Protein AF-A0A9E6E058-F1 (afdb_monomer)

Mean predicted aligned error: 9.96 Å

Radius of gyration: 20.06 Å; Cα contacts (8 Å, |Δi|>4): 191; chains: 1; bounding box: 62×48×55 Å

Structure (mmCIF, N/CA/C/O backbone):
data_AF-A0A9E6E058-F1
#
_entry.id   AF-A0A9E6E058-F1
#
loop_
_atom_site.group_PDB
_atom_site.id
_atom_site.type_symbol
_atom_site.label_atom_id
_atom_site.label_alt_id
_atom_site.label_comp_id
_atom_site.label_asym_id
_atom_site.label_entity_id
_atom_site.label_seq_id
_atom_site.pdbx_PD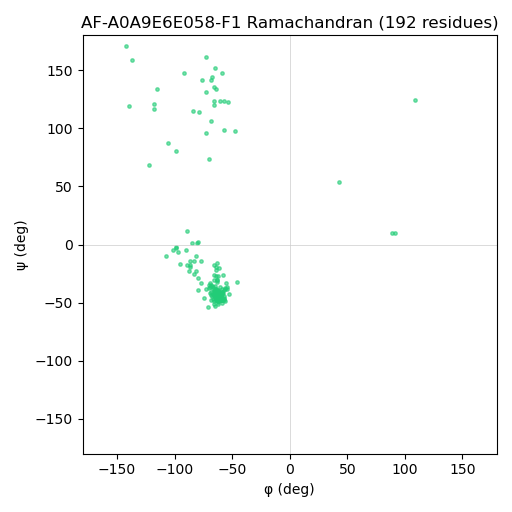B_ins_code
_atom_site.Cartn_x
_atom_site.Cartn_y
_atom_site.Cartn_z
_atom_site.occupancy
_atom_site.B_iso_or_equiv
_atom_site.auth_seq_id
_atom_site.auth_comp_id
_atom_site.auth_asym_id
_atom_site.auth_atom_id
_atom_site.pdbx_PDB_model_num
ATOM 1 N N . MET A 1 1 ? 2.270 -6.770 -10.750 1.00 54.31 1 MET A N 1
ATOM 2 C CA . MET A 1 1 ? 0.889 -6.538 -11.234 1.00 54.31 1 MET A CA 1
ATOM 3 C C . MET A 1 1 ? -0.157 -6.743 -10.137 1.00 54.31 1 MET A C 1
ATOM 5 O O . MET A 1 1 ? -0.932 -5.831 -9.893 1.00 54.31 1 MET A O 1
ATOM 9 N N . ILE A 1 2 ? -0.164 -7.885 -9.437 1.00 58.50 2 ILE A N 1
ATOM 10 C CA . ILE A 1 2 ? -1.265 -8.246 -8.523 1.00 58.50 2 ILE A CA 1
ATOM 11 C C . ILE A 1 2 ? -1.201 -7.544 -7.154 1.00 58.50 2 ILE A C 1
ATOM 13 O O . ILE A 1 2 ? -2.242 -7.255 -6.595 1.00 58.50 2 ILE A O 1
ATOM 17 N N . LEU A 1 3 ? -0.029 -7.167 -6.631 1.00 58.88 3 LEU A N 1
ATOM 18 C CA . LEU A 1 3 ? 0.074 -6.542 -5.296 1.00 58.88 3 LEU A CA 1
ATOM 19 C C . LEU A 1 3 ? -0.746 -5.240 -5.147 1.00 58.88 3 LEU A C 1
ATOM 21 O O . LEU A 1 3 ? -1.228 -4.912 -4.066 1.00 58.88 3 LEU A O 1
ATOM 25 N N . ASN A 1 4 ? -0.975 -4.546 -6.264 1.00 66.88 4 ASN A N 1
ATOM 26 C CA . ASN A 1 4 ? -1.761 -3.316 -6.328 1.00 66.88 4 ASN A CA 1
ATOM 27 C C . ASN A 1 4 ? -3.280 -3.560 -6.354 1.00 66.88 4 ASN A C 1
ATOM 29 O O . ASN A 1 4 ? -4.040 -2.599 -6.425 1.00 66.88 4 ASN A O 1
ATOM 33 N N . THR A 1 5 ? -3.747 -4.814 -6.283 1.00 70.06 5 THR A N 1
ATOM 34 C CA . THR A 1 5 ? -5.168 -5.132 -6.056 1.00 70.06 5 THR A CA 1
ATOM 35 C C . THR A 1 5 ? -5.572 -4.958 -4.592 1.00 70.06 5 THR A C 1
ATOM 37 O O . THR A 1 5 ? -6.765 -4.896 -4.301 1.00 70.06 5 THR A O 1
ATOM 40 N N . ALA A 1 6 ? -4.617 -4.835 -3.663 1.00 72.75 6 ALA A N 1
ATOM 41 C CA . ALA A 1 6 ? -4.903 -4.708 -2.235 1.00 72.75 6 ALA A CA 1
ATOM 42 C C . ALA A 1 6 ? -5.912 -3.585 -1.894 1.00 72.75 6 ALA A C 1
ATOM 44 O O . ALA A 1 6 ? -6.847 -3.848 -1.131 1.00 72.75 6 ALA A O 1
ATOM 45 N N . PRO A 1 7 ? -5.837 -2.379 -2.500 1.00 75.81 7 PRO A N 1
ATOM 46 C CA . PRO A 1 7 ? -6.837 -1.337 -2.282 1.00 75.81 7 PRO A CA 1
ATOM 47 C C . PRO A 1 7 ? -8.245 -1.717 -2.752 1.00 75.81 7 PRO A C 1
ATOM 49 O O . PRO A 1 7 ? -9.221 -1.282 -2.139 1.00 75.81 7 PRO A O 1
ATOM 52 N N . ILE A 1 8 ? -8.383 -2.550 -3.794 1.00 80.12 8 ILE A N 1
ATOM 53 C CA . ILE A 1 8 ? -9.691 -3.081 -4.214 1.00 80.12 8 ILE A CA 1
ATOM 54 C C . ILE A 1 8 ? -10.248 -3.972 -3.109 1.00 80.12 8 ILE A C 1
ATOM 56 O O . ILE A 1 8 ? -11.374 -3.747 -2.670 1.00 80.12 8 ILE A O 1
ATOM 60 N N . PHE A 1 9 ? -9.475 -4.954 -2.639 1.0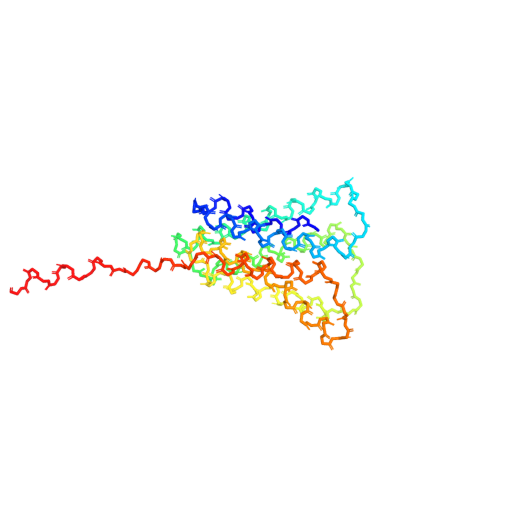0 79.25 9 PHE A N 1
ATOM 61 C CA . PHE A 1 9 ? -9.947 -5.888 -1.615 1.00 79.25 9 PHE A CA 1
ATOM 62 C C . PHE A 1 9 ? -10.343 -5.163 -0.325 1.00 79.25 9 PHE A C 1
ATOM 64 O O . PHE A 1 9 ? -11.430 -5.404 0.201 1.00 79.25 9 PHE A O 1
ATOM 71 N N . ALA A 1 10 ? -9.522 -4.209 0.124 1.00 75.62 10 ALA A N 1
ATOM 72 C CA . ALA A 1 10 ? -9.825 -3.390 1.294 1.00 75.62 10 ALA A CA 1
ATOM 73 C C . ALA A 1 10 ? -11.117 -2.573 1.107 1.00 75.62 10 ALA A C 1
ATOM 75 O O . ALA A 1 10 ? -11.979 -2.562 1.985 1.00 75.62 10 ALA A O 1
ATOM 76 N N . THR A 1 11 ? -11.291 -1.936 -0.055 1.00 75.62 11 THR A N 1
ATOM 77 C CA . THR A 1 11 ? -12.467 -1.097 -0.340 1.00 75.62 11 THR A CA 1
ATOM 78 C C . THR A 1 11 ? -13.748 -1.907 -0.488 1.00 75.62 11 THR A C 1
ATOM 80 O O . THR A 1 11 ? -14.786 -1.502 0.028 1.00 75.62 11 THR A O 1
ATOM 83 N N . PHE A 1 12 ? -13.709 -3.053 -1.166 1.00 79.69 12 PHE A N 1
ATOM 84 C CA . PHE A 1 12 ? -14.897 -3.889 -1.345 1.00 79.69 12 PHE A CA 1
ATOM 85 C C . PHE A 1 12 ? -15.371 -4.512 -0.032 1.00 79.69 12 PHE A C 1
ATOM 87 O O . PHE A 1 12 ? -16.583 -4.615 0.174 1.00 79.69 12 PHE A O 1
ATOM 94 N N . TYR A 1 13 ? -14.433 -4.871 0.850 1.00 80.69 13 TYR A N 1
ATOM 95 C CA . TYR A 1 13 ? -14.737 -5.381 2.182 1.00 80.69 13 TYR A CA 1
ATOM 96 C C . TYR A 1 13 ? -15.289 -4.288 3.104 1.00 80.69 13 TYR A C 1
ATOM 98 O O . TYR A 1 13 ? -16.356 -4.455 3.688 1.00 80.69 13 TYR A O 1
ATOM 106 N N . ALA A 1 14 ? -14.573 -3.168 3.233 1.00 71.81 14 ALA A N 1
ATOM 107 C CA . ALA A 1 14 ? -14.867 -2.173 4.259 1.00 71.81 14 ALA A CA 1
ATOM 108 C C . ALA A 1 14 ? -15.902 -1.126 3.829 1.00 71.81 14 ALA A C 1
ATOM 110 O O . ALA A 1 14 ? -16.528 -0.514 4.684 1.00 71.81 14 ALA A O 1
ATOM 111 N N . VAL A 1 15 ? -16.095 -0.888 2.526 1.00 76.00 15 VAL A N 1
ATOM 112 C CA . VAL A 1 15 ? -16.932 0.217 2.038 1.00 76.00 15 VAL A CA 1
ATOM 113 C C . VAL A 1 15 ? -18.117 -0.305 1.233 1.00 76.00 15 VAL A C 1
ATOM 115 O O . VAL A 1 15 ? -17.971 -0.946 0.190 1.00 76.00 15 VAL A O 1
ATOM 118 N N . THR A 1 16 ? -19.327 0.024 1.685 1.00 75.00 16 THR A N 1
ATOM 119 C CA . THR A 1 16 ? -20.586 -0.330 1.005 1.00 75.00 16 THR A CA 1
ATOM 120 C C . THR A 1 16 ? -20.934 0.619 -0.144 1.00 75.00 16 THR A C 1
ATOM 122 O O . THR A 1 16 ? -21.648 0.240 -1.070 1.00 75.00 16 THR A O 1
ATOM 125 N N . GLN A 1 17 ? -20.406 1.848 -0.129 1.00 74.94 17 GLN A N 1
ATOM 126 C CA . GLN A 1 17 ? -20.688 2.863 -1.143 1.00 74.94 17 GLN A CA 1
ATOM 127 C C . GLN A 1 17 ? -20.138 2.464 -2.521 1.00 74.94 17 GLN A C 1
ATOM 129 O O . GLN A 1 17 ? -18.926 2.360 -2.723 1.00 74.94 17 GLN A O 1
ATOM 134 N N . ILE A 1 18 ? -21.034 2.349 -3.506 1.00 78.38 18 ILE A N 1
ATOM 135 C CA . ILE A 1 18 ? -20.699 2.006 -4.899 1.00 78.38 18 ILE A CA 1
ATOM 136 C C . ILE A 1 18 ? -19.679 2.971 -5.511 1.00 78.38 18 ILE A C 1
ATOM 138 O O . ILE A 1 18 ? -18.763 2.541 -6.207 1.00 78.38 18 ILE A O 1
ATOM 142 N N . ARG A 1 19 ? -19.773 4.267 -5.186 1.00 76.75 19 ARG A N 1
ATOM 143 C CA . ARG A 1 19 ? -18.834 5.286 -5.671 1.00 76.75 19 ARG A CA 1
ATOM 144 C C . ARG A 1 19 ? -17.397 5.028 -5.204 1.00 76.75 19 ARG A C 1
ATOM 146 O O . ARG A 1 19 ? -16.474 5.195 -5.991 1.00 76.75 19 ARG A O 1
ATOM 153 N N . ALA A 1 20 ? -17.203 4.599 -3.955 1.00 74.31 20 ALA A N 1
ATOM 154 C CA . ALA A 1 20 ? -15.877 4.271 -3.429 1.00 74.31 20 ALA A CA 1
ATOM 155 C C . ALA A 1 20 ? -15.300 3.017 -4.101 1.00 74.31 20 ALA A C 1
ATOM 157 O O . ALA A 1 20 ? -14.134 2.996 -4.483 1.00 74.31 20 ALA A O 1
ATOM 158 N N . ARG A 1 21 ? -16.139 1.998 -4.322 1.00 81.44 21 ARG A N 1
ATOM 159 C CA . ARG A 1 21 ? -15.753 0.780 -5.053 1.00 81.44 21 ARG A CA 1
ATOM 160 C C . ARG A 1 21 ? -15.349 1.090 -6.494 1.00 81.44 21 ARG A C 1
ATOM 162 O O . ARG A 1 21 ? -14.324 0.603 -6.957 1.00 81.44 21 ARG A O 1
ATOM 169 N N . PHE A 1 22 ? -16.108 1.948 -7.176 1.00 80.69 22 PHE A N 1
ATOM 170 C CA . PHE A 1 22 ? -15.785 2.409 -8.528 1.00 80.69 22 PHE A CA 1
ATOM 171 C C . PHE A 1 22 ? -14.484 3.227 -8.568 1.00 80.69 22 PHE A C 1
ATOM 173 O O . PHE A 1 22 ? -13.649 3.016 -9.441 1.00 80.69 22 PHE A O 1
ATOM 180 N N . SER A 1 23 ? -14.270 4.101 -7.581 1.00 81.06 23 SER A N 1
ATOM 181 C CA . SER A 1 23 ? -13.018 4.844 -7.382 1.00 81.06 23 SER A CA 1
ATOM 182 C C . SER A 1 23 ? -11.805 3.910 -7.237 1.00 81.06 23 SER A C 1
ATOM 184 O O . SER A 1 23 ? -10.802 4.098 -7.928 1.00 81.06 23 SER A O 1
ATOM 186 N N . ALA A 1 24 ? -11.915 2.857 -6.419 1.00 79.50 24 ALA A N 1
ATOM 187 C CA . ALA A 1 24 ? -10.857 1.859 -6.256 1.00 79.50 24 ALA A CA 1
ATOM 188 C C . ALA A 1 24 ? -10.592 1.061 -7.546 1.00 79.50 24 ALA A C 1
ATOM 190 O O . ALA A 1 24 ? -9.433 0.812 -7.880 1.00 79.50 24 ALA A O 1
ATOM 191 N N . LEU A 1 25 ? -11.645 0.703 -8.293 1.00 84.00 25 LEU A N 1
ATOM 192 C CA . LEU A 1 25 ? -11.517 0.028 -9.590 1.00 84.00 25 LEU A CA 1
ATOM 193 C C . LEU A 1 25 ? -10.811 0.903 -10.630 1.00 84.00 25 LEU A C 1
ATOM 195 O O . LEU A 1 25 ? -9.921 0.415 -11.320 1.00 84.00 25 LEU A O 1
ATOM 199 N N . LEU A 1 26 ? -11.167 2.188 -10.722 1.00 82.62 26 LEU A N 1
ATOM 200 C CA . LEU A 1 26 ? -10.514 3.133 -11.631 1.00 82.62 26 LEU A CA 1
ATOM 201 C C . LEU A 1 26 ? -9.033 3.313 -11.297 1.00 82.62 26 LEU A C 1
ATOM 203 O O . LEU A 1 26 ? -8.189 3.241 -12.190 1.00 82.62 26 LEU A O 1
ATOM 207 N N . ALA A 1 27 ? -8.711 3.489 -10.012 1.00 79.94 27 ALA A N 1
ATOM 208 C CA . ALA A 1 27 ? -7.327 3.621 -9.575 1.00 79.94 27 ALA A CA 1
ATOM 209 C C . ALA A 1 27 ? -6.512 2.360 -9.906 1.00 79.94 27 ALA A C 1
ATOM 211 O O . ALA A 1 27 ? -5.398 2.459 -10.416 1.00 79.94 27 ALA A O 1
ATOM 212 N N . PHE A 1 28 ? -7.083 1.174 -9.688 1.00 82.31 28 PHE A N 1
ATOM 213 C CA . PHE A 1 28 ? -6.441 -0.082 -10.062 1.00 82.31 28 PHE A CA 1
ATOM 214 C C . PHE A 1 28 ? -6.276 -0.242 -11.574 1.00 82.31 28 PHE A C 1
ATOM 216 O O . PHE A 1 28 ? -5.206 -0.650 -12.014 1.00 82.31 28 PHE A O 1
ATOM 223 N N . ALA A 1 29 ? -7.298 0.085 -12.369 1.00 82.75 29 ALA A N 1
ATOM 224 C CA . ALA A 1 29 ? -7.223 0.012 -13.825 1.00 82.75 29 ALA A CA 1
ATOM 225 C C . ALA A 1 29 ? -6.091 0.899 -14.364 1.00 82.75 29 ALA A C 1
ATOM 227 O O . ALA A 1 29 ? -5.324 0.458 -15.219 1.00 82.75 29 ALA A O 1
ATOM 228 N N . GLY A 1 30 ? -5.928 2.100 -13.799 1.00 79.00 30 GLY A N 1
ATOM 229 C CA . GLY A 1 30 ? -4.789 2.968 -14.084 1.00 79.00 30 GLY A CA 1
ATOM 230 C C . GLY A 1 30 ? -3.450 2.313 -13.745 1.00 79.00 30 GLY A C 1
ATOM 231 O O . GLY A 1 30 ? -2.578 2.223 -14.601 1.00 79.00 30 GLY A O 1
ATOM 232 N N . VAL A 1 31 ? -3.290 1.765 -12.538 1.00 76.81 31 VAL A N 1
ATOM 233 C CA . VAL A 1 31 ? -2.042 1.081 -12.146 1.00 76.81 31 VAL A CA 1
ATOM 234 C C . VAL A 1 31 ? -1.752 -0.150 -13.014 1.00 76.81 31 VAL A C 1
ATOM 236 O O . VAL A 1 31 ? -0.607 -0.381 -13.401 1.00 76.81 31 VAL A O 1
ATOM 239 N N . ALA A 1 32 ? -2.768 -0.946 -13.343 1.00 78.19 32 ALA A N 1
ATOM 240 C CA . ALA A 1 32 ? -2.624 -2.109 -14.210 1.00 78.19 32 ALA A CA 1
ATOM 241 C C . ALA A 1 32 ? -2.154 -1.693 -15.611 1.00 78.19 32 ALA A C 1
ATOM 243 O O . ALA A 1 32 ? -1.203 -2.274 -16.131 1.00 78.19 32 ALA A O 1
ATOM 244 N N . LEU A 1 33 ? -2.759 -0.646 -16.179 1.00 81.00 33 LEU A N 1
ATOM 245 C CA . LEU A 1 33 ? -2.385 -0.107 -17.484 1.00 81.00 33 LEU A CA 1
ATOM 246 C C . LEU A 1 33 ? -0.957 0.463 -17.483 1.00 81.00 33 LEU A C 1
ATOM 248 O O . LEU A 1 33 ? -0.192 0.193 -18.407 1.00 81.00 33 LEU A O 1
ATOM 252 N N . PHE A 1 34 ? -0.572 1.173 -16.418 1.00 74.44 34 PHE A N 1
ATOM 253 C CA . PHE A 1 34 ? 0.777 1.721 -16.233 1.00 74.44 34 PHE A CA 1
ATOM 254 C C . PHE A 1 34 ? 1.847 0.623 -16.237 1.00 74.44 34 PHE A C 1
ATOM 256 O O . PHE A 1 34 ? 2.912 0.769 -16.832 1.00 74.44 34 PHE A O 1
ATOM 263 N N . LEU A 1 35 ? 1.561 -0.499 -15.573 1.00 73.69 35 LEU A N 1
ATOM 264 C CA . LEU A 1 35 ? 2.485 -1.626 -15.471 1.00 73.69 35 LEU A CA 1
ATOM 265 C C . LEU A 1 35 ? 2.537 -2.478 -16.743 1.00 73.69 35 LEU A C 1
ATOM 267 O O . LEU A 1 35 ? 3.604 -3.004 -17.055 1.00 73.69 35 LEU A O 1
ATOM 271 N N . LEU A 1 36 ? 1.417 -2.609 -17.462 1.00 75.31 36 LEU A N 1
ATOM 272 C CA . LEU A 1 36 ? 1.342 -3.321 -18.744 1.00 75.31 36 LEU A CA 1
ATOM 273 C C . LEU A 1 36 ? 2.089 -2.585 -19.855 1.00 75.31 36 LEU A C 1
ATOM 275 O O . LEU A 1 36 ? 2.757 -3.222 -20.660 1.00 75.31 36 LEU A O 1
ATOM 279 N N . ALA A 1 37 ? 2.044 -1.251 -19.863 1.00 68.12 37 ALA A N 1
ATOM 280 C CA . ALA A 1 37 ? 2.852 -0.447 -20.780 1.00 68.12 37 ALA A CA 1
ATOM 281 C C . ALA A 1 37 ? 4.367 -0.649 -20.571 1.00 68.12 37 ALA A C 1
ATOM 283 O O . ALA A 1 37 ? 5.156 -0.378 -21.470 1.00 68.12 37 ALA A O 1
ATOM 284 N N . ASN A 1 38 ? 4.757 -1.151 -19.394 1.00 62.50 38 ASN A N 1
ATOM 285 C CA . ASN A 1 38 ? 6.137 -1.281 -18.944 1.00 62.50 38 ASN A CA 1
ATOM 286 C C . ASN A 1 38 ? 6.685 -2.712 -18.917 1.00 62.50 38 ASN A C 1
ATOM 288 O O . ASN A 1 38 ? 7.883 -2.886 -18.712 1.00 62.50 38 ASN A O 1
ATOM 292 N N . ASN A 1 39 ? 5.850 -3.737 -19.107 1.00 61.88 39 ASN A N 1
ATOM 293 C CA . ASN A 1 39 ? 6.287 -5.133 -19.098 1.00 61.88 39 ASN A CA 1
ATOM 294 C C . ASN A 1 39 ? 5.579 -5.934 -20.194 1.00 61.88 39 ASN A C 1
ATOM 296 O O . ASN A 1 39 ? 4.357 -6.080 -20.186 1.00 61.88 39 ASN A O 1
ATOM 300 N N . GLY A 1 40 ? 6.366 -6.492 -21.115 1.00 48.38 40 GLY A N 1
ATOM 301 C CA . GLY A 1 40 ? 5.898 -7.472 -22.087 1.00 48.38 40 GLY A CA 1
ATOM 302 C C . GLY A 1 40 ? 5.783 -8.855 -21.446 1.00 48.38 40 GLY A C 1
ATOM 303 O O . GLY A 1 40 ? 6.793 -9.447 -21.084 1.00 48.38 40 GLY A O 1
ATOM 304 N N . GLY A 1 41 ? 4.555 -9.369 -21.339 1.00 50.28 41 GLY A N 1
ATOM 305 C CA . GLY A 1 41 ? 4.264 -10.768 -21.005 1.00 50.28 41 GLY A CA 1
ATOM 306 C C . GLY A 1 41 ? 3.684 -10.993 -19.605 1.00 50.28 41 GLY A C 1
ATOM 307 O O . GLY A 1 41 ? 4.272 -10.624 -18.592 1.00 50.28 41 GLY A O 1
ATOM 308 N N . VAL A 1 42 ? 2.514 -11.639 -19.550 1.00 49.00 42 VAL A N 1
ATOM 309 C CA . VAL A 1 42 ? 1.881 -12.132 -18.318 1.00 49.00 42 VAL A CA 1
ATOM 310 C C . VAL A 1 42 ? 2.037 -13.652 -18.290 1.00 49.00 42 VAL A C 1
ATOM 312 O O . VAL A 1 42 ? 1.150 -14.369 -18.739 1.00 49.00 42 VAL A O 1
ATOM 315 N N . ASP A 1 43 ? 3.153 -14.152 -17.758 1.00 52.50 43 ASP A N 1
ATOM 316 C CA . ASP A 1 43 ? 3.315 -15.592 -17.530 1.00 52.50 43 ASP A CA 1
ATOM 317 C C . ASP A 1 43 ? 2.676 -15.992 -16.196 1.00 52.50 43 ASP A C 1
ATOM 319 O O . ASP A 1 43 ? 3.095 -15.562 -15.111 1.00 52.50 43 ASP A O 1
ATOM 323 N N . PHE A 1 44 ? 1.621 -16.807 -16.277 1.00 49.84 44 PHE A N 1
ATOM 324 C CA . PHE A 1 44 ? 0.937 -17.384 -15.119 1.00 49.84 44 PHE A CA 1
ATOM 325 C C . PHE A 1 44 ? 1.863 -18.401 -14.434 1.00 49.84 44 PHE A C 1
ATOM 327 O O . PHE A 1 44 ? 2.106 -19.489 -14.943 1.00 49.84 44 PHE A O 1
ATOM 334 N N . SER A 1 45 ? 2.411 -18.030 -13.275 1.00 64.06 45 SER A N 1
ATOM 335 C CA . SER A 1 45 ? 3.389 -18.820 -12.514 1.00 64.06 45 SER A CA 1
ATOM 336 C C . SER A 1 45 ? 3.156 -18.698 -11.002 1.00 64.06 45 SER A C 1
ATOM 338 O O . SER A 1 45 ? 2.380 -17.851 -10.552 1.00 64.06 45 SER A O 1
ATOM 340 N N . LEU A 1 46 ? 3.858 -19.514 -10.200 1.00 69.31 46 LEU A N 1
ATOM 341 C CA . LEU A 1 46 ? 3.877 -19.473 -8.723 1.00 69.31 46 LEU A CA 1
ATOM 342 C C . LEU A 1 46 ? 4.037 -18.042 -8.163 1.00 69.31 46 LEU A C 1
ATOM 344 O O . LEU A 1 46 ? 3.461 -17.691 -7.133 1.00 69.31 46 LEU A O 1
ATOM 348 N N . TRP A 1 47 ? 4.762 -17.187 -8.886 1.00 65.75 47 TRP A N 1
ATOM 349 C CA . TRP A 1 47 ? 4.985 -15.781 -8.554 1.00 65.75 47 TRP A CA 1
ATOM 350 C C . TRP A 1 47 ? 3.706 -14.938 -8.541 1.00 65.75 47 TRP A C 1
ATOM 352 O O . TRP A 1 47 ? 3.590 -14.012 -7.738 1.00 65.75 47 TRP A O 1
ATOM 362 N N . GLN A 1 48 ? 2.718 -15.262 -9.379 1.00 65.94 48 GLN A N 1
ATOM 363 C CA . GLN A 1 48 ? 1.427 -14.574 -9.381 1.00 65.94 48 GLN A CA 1
ATOM 364 C C . GLN A 1 48 ? 0.579 -14.950 -8.162 1.00 65.94 48 GLN A C 1
ATOM 366 O O . GLN A 1 48 ? -0.044 -14.072 -7.563 1.00 65.94 48 GLN A O 1
ATOM 371 N N . LEU A 1 49 ? 0.605 -16.221 -7.744 1.00 70.00 49 LEU A N 1
ATOM 372 C CA . LEU A 1 49 ? -0.068 -16.668 -6.522 1.00 70.00 49 LEU A CA 1
ATOM 373 C C . LEU A 1 49 ? 0.556 -16.012 -5.285 1.00 70.00 49 LEU A C 1
ATOM 375 O O . LEU A 1 49 ? -0.165 -15.502 -4.432 1.00 70.00 49 LEU A O 1
ATOM 379 N N . LEU A 1 50 ? 1.889 -15.946 -5.219 1.00 73.31 50 LEU A N 1
ATOM 380 C CA . LEU A 1 50 ? 2.601 -15.230 -4.154 1.00 73.31 50 LEU A CA 1
ATOM 381 C C . LEU A 1 50 ? 2.253 -13.735 -4.140 1.00 73.31 50 LEU A C 1
ATOM 383 O O . LEU A 1 50 ? 1.977 -13.179 -3.077 1.00 73.31 50 LEU A O 1
ATOM 387 N N . ALA A 1 51 ? 2.198 -13.090 -5.308 1.00 70.38 51 ALA A N 1
ATOM 388 C CA . ALA A 1 51 ? 1.805 -11.688 -5.417 1.00 70.38 51 ALA A CA 1
ATOM 389 C C . ALA A 1 51 ? 0.345 -11.446 -4.993 1.00 70.38 51 ALA A C 1
ATOM 391 O O . ALA A 1 51 ? 0.058 -10.411 -4.391 1.00 70.38 51 ALA A O 1
ATOM 392 N N . LEU A 1 52 ? -0.566 -12.386 -5.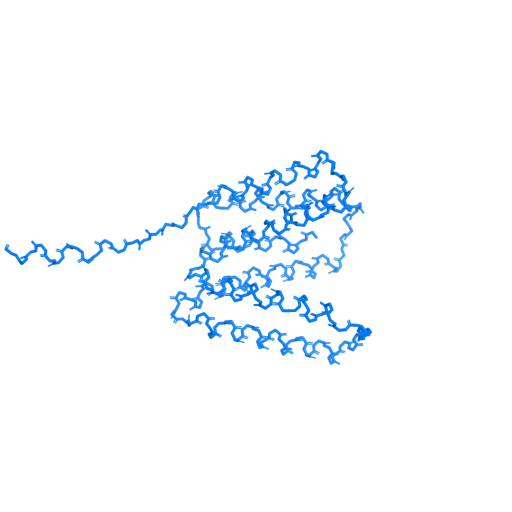272 1.00 70.19 52 LEU A N 1
ATOM 393 C CA . LEU A 1 52 ? -1.957 -12.330 -4.819 1.00 70.19 52 LEU A CA 1
ATOM 394 C C . LEU A 1 52 ? -2.070 -12.500 -3.306 1.00 70.19 52 LEU A C 1
ATOM 396 O O . LEU A 1 52 ? -2.724 -11.689 -2.654 1.00 70.19 52 LEU A O 1
ATOM 400 N N . SER A 1 53 ? -1.394 -13.498 -2.739 1.00 75.00 53 SER A N 1
ATOM 401 C CA . SER A 1 53 ? -1.349 -13.718 -1.291 1.00 75.00 53 SER A CA 1
ATOM 402 C C . SER A 1 53 ? -0.788 -12.499 -0.560 1.00 75.00 53 SER A C 1
ATOM 404 O O . SER A 1 53 ? -1.344 -12.072 0.451 1.00 75.00 53 SER A O 1
ATOM 406 N N . ALA A 1 54 ? 0.258 -11.876 -1.110 1.00 77.38 54 ALA A N 1
ATOM 407 C CA . ALA A 1 54 ? 0.805 -10.633 -0.582 1.00 77.38 54 ALA A CA 1
ATOM 408 C C . ALA A 1 54 ? -0.184 -9.459 -0.703 1.00 77.38 54 ALA A C 1
ATOM 410 O O . ALA A 1 54 ? -0.313 -8.681 0.240 1.00 77.38 54 ALA A O 1
ATOM 411 N N . ALA A 1 55 ? -0.929 -9.348 -1.810 1.00 74.31 55 ALA A N 1
ATOM 412 C CA . ALA A 1 55 ? -1.975 -8.335 -1.971 1.00 74.31 55 ALA A CA 1
ATOM 413 C C . ALA A 1 55 ? -3.093 -8.489 -0.927 1.00 74.31 55 ALA A C 1
ATOM 415 O O . ALA A 1 55 ? -3.540 -7.505 -0.341 1.00 74.31 55 ALA A O 1
ATOM 416 N N . VAL A 1 56 ? -3.529 -9.726 -0.670 1.00 75.31 56 VAL A N 1
ATOM 417 C CA . VAL A 1 56 ? -4.555 -10.030 0.335 1.00 75.31 56 VAL A CA 1
ATOM 418 C C . VAL A 1 56 ? -4.039 -9.716 1.735 1.00 75.31 56 VAL A C 1
ATOM 420 O O . VAL A 1 56 ? -4.703 -8.981 2.458 1.00 75.31 56 VAL A O 1
ATOM 423 N N . ALA A 1 57 ? -2.836 -10.175 2.094 1.00 78.88 57 ALA A N 1
ATOM 424 C CA . ALA A 1 57 ? -2.219 -9.857 3.383 1.00 78.88 57 ALA A CA 1
ATOM 425 C C . ALA A 1 57 ? -2.092 -8.338 3.591 1.00 78.88 57 ALA A C 1
ATOM 427 O O . ALA A 1 57 ? -2.359 -7.821 4.678 1.00 78.88 57 ALA A O 1
ATOM 428 N N . TYR A 1 58 ? -1.749 -7.614 2.524 1.00 78.38 58 TYR A N 1
ATOM 429 C CA . TYR A 1 58 ? -1.644 -6.165 2.548 1.00 78.38 58 TYR A CA 1
ATOM 430 C C . TYR A 1 58 ? -3.007 -5.465 2.677 1.00 78.38 58 TYR A C 1
ATOM 432 O O . TYR A 1 58 ? -3.127 -4.483 3.399 1.00 78.38 58 TYR A O 1
ATOM 440 N N . ALA A 1 59 ? -4.066 -5.976 2.050 1.00 76.00 59 ALA A N 1
ATOM 441 C CA . ALA A 1 59 ? -5.423 -5.464 2.254 1.00 76.00 59 ALA A CA 1
ATOM 442 C C . ALA A 1 59 ? -5.932 -5.738 3.679 1.00 76.00 59 ALA A C 1
ATOM 444 O O . ALA A 1 59 ? -6.529 -4.865 4.316 1.00 76.00 59 ALA A O 1
ATOM 445 N N . SER A 1 60 ? -5.668 -6.942 4.193 1.00 77.88 60 SER A N 1
ATOM 446 C CA . SER A 1 60 ? -6.040 -7.354 5.545 1.00 77.88 60 SER A CA 1
ATOM 447 C C . SER A 1 60 ? -5.394 -6.473 6.607 1.00 77.88 60 SER A C 1
ATOM 449 O O . SER A 1 60 ? -6.061 -6.157 7.591 1.00 77.88 60 SER A O 1
ATOM 451 N N 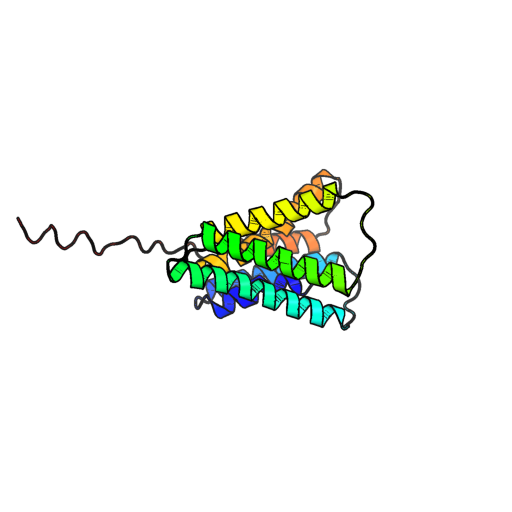. SER A 1 61 ? -4.149 -6.022 6.415 1.00 78.62 61 SER A N 1
ATOM 452 C CA . SER A 1 61 ? -3.497 -5.134 7.382 1.00 78.62 61 SER A CA 1
ATOM 453 C C . SER A 1 61 ? -4.209 -3.787 7.514 1.00 78.62 61 SER A C 1
ATOM 455 O O . SER A 1 61 ? -4.438 -3.342 8.636 1.00 78.62 61 SER A O 1
ATOM 457 N N . PHE A 1 62 ? -4.655 -3.175 6.410 1.00 77.19 62 PHE A N 1
ATOM 458 C CA . PHE A 1 62 ? -5.462 -1.950 6.465 1.00 77.19 62 PHE A CA 1
ATOM 459 C C . PHE A 1 62 ? -6.767 -2.165 7.231 1.00 77.19 62 PHE A C 1
ATOM 461 O O . PHE A 1 62 ? -7.109 -1.375 8.115 1.00 77.19 62 PHE A O 1
ATOM 468 N N . ILE A 1 63 ? -7.490 -3.241 6.926 1.00 79.06 63 ILE A N 1
ATOM 469 C CA . ILE A 1 63 ? -8.752 -3.556 7.602 1.00 79.06 63 ILE A CA 1
ATOM 470 C C . ILE A 1 63 ? -8.517 -3.752 9.105 1.00 79.06 63 ILE A C 1
ATOM 472 O O . ILE A 1 63 ? -9.227 -3.159 9.914 1.00 79.06 63 ILE A O 1
ATOM 476 N N . LEU A 1 64 ? -7.501 -4.533 9.484 1.00 79.88 64 LEU A N 1
ATOM 477 C CA . LEU A 1 64 ? -7.136 -4.785 10.880 1.00 79.88 64 LEU A CA 1
ATOM 478 C C . LEU A 1 64 ? -6.787 -3.498 11.626 1.00 79.88 64 LEU A C 1
ATOM 480 O O . LEU A 1 64 ? -7.281 -3.304 12.733 1.00 79.88 64 LEU A O 1
ATOM 484 N N . VAL A 1 65 ? -6.004 -2.600 11.019 1.00 82.94 65 VAL A N 1
ATOM 485 C CA . VAL A 1 65 ? -5.682 -1.291 11.612 1.00 82.94 65 VAL A CA 1
ATOM 486 C C . VAL A 1 65 ? -6.957 -0.489 11.880 1.00 82.94 65 VAL A C 1
ATOM 488 O O . VAL A 1 65 ? -7.147 -0.012 12.998 1.00 82.94 65 VAL A O 1
ATOM 491 N N . GLY A 1 66 ? -7.867 -0.406 10.904 1.00 79.12 66 GLY A N 1
ATOM 492 C CA . GLY A 1 66 ? -9.134 0.310 11.071 1.00 79.12 66 GLY A CA 1
ATOM 493 C C . GLY A 1 66 ? -10.044 -0.318 12.133 1.00 79.12 66 GLY A C 1
ATOM 494 O O . GLY A 1 66 ? -10.665 0.396 12.917 1.00 79.12 66 GLY A O 1
ATOM 495 N N . VAL A 1 67 ? -10.092 -1.653 12.212 1.00 82.06 67 VAL A N 1
ATOM 496 C CA . VAL A 1 67 ? -10.858 -2.374 13.243 1.00 82.06 67 VAL A CA 1
ATOM 497 C C . VAL A 1 67 ? -10.269 -2.136 14.633 1.00 82.06 67 VAL A C 1
ATOM 499 O O . VAL A 1 67 ? -11.021 -1.841 15.559 1.00 82.06 67 VAL A O 1
ATOM 502 N N . LEU A 1 68 ? -8.950 -2.243 14.802 1.00 84.25 68 LEU A N 1
ATOM 503 C CA . LEU A 1 68 ? -8.290 -2.009 16.090 1.00 84.25 68 LEU A CA 1
ATOM 504 C C . LEU A 1 68 ? -8.475 -0.561 16.550 1.00 84.25 68 LEU A C 1
ATOM 506 O O . LEU A 1 68 ? -8.853 -0.336 17.699 1.00 84.25 68 LEU A O 1
ATOM 510 N N . SER A 1 69 ? -8.323 0.407 15.643 1.00 83.50 69 SER A N 1
ATOM 511 C CA . SER A 1 69 ? -8.566 1.815 15.964 1.00 83.50 69 SER A CA 1
ATOM 512 C C . SER A 1 69 ? -10.020 2.063 16.382 1.00 83.50 69 SER A C 1
ATOM 514 O O . SER A 1 69 ? -10.262 2.696 17.409 1.00 83.50 69 SER A O 1
ATOM 516 N N . SER A 1 70 ? -10.996 1.455 15.693 1.00 81.31 70 SER A N 1
ATOM 517 C CA . SER A 1 70 ? -12.417 1.558 16.071 1.00 81.31 70 SER A CA 1
ATOM 518 C C . SER A 1 70 ? -12.746 0.943 17.440 1.00 81.31 70 SER A C 1
ATOM 520 O O . SER A 1 70 ? -13.738 1.318 18.063 1.00 81.31 70 SER A O 1
ATOM 522 N N . LYS A 1 71 ? -11.906 0.020 17.928 1.00 86.38 71 LYS A N 1
ATOM 523 C CA . LYS A 1 71 ? -12.002 -0.572 19.272 1.00 86.38 71 LYS A CA 1
ATOM 524 C C . LYS A 1 71 ? -11.311 0.269 20.354 1.00 86.38 71 LYS A C 1
ATOM 526 O O . LYS A 1 71 ? -11.329 -0.127 21.514 1.00 86.38 71 LYS A O 1
ATOM 531 N N . GLY A 1 72 ? -10.741 1.421 19.994 1.00 85.56 72 GLY A N 1
ATOM 532 C CA . GLY A 1 72 ? -10.085 2.343 20.920 1.00 85.56 72 GLY A CA 1
ATOM 533 C C . GLY A 1 72 ? -8.596 2.073 21.140 1.00 85.56 72 GLY A C 1
ATOM 534 O O . GLY A 1 72 ? -8.003 2.690 22.023 1.00 85.56 72 GLY A O 1
ATOM 535 N N . GLU A 1 73 ? -7.976 1.183 20.359 1.00 88.12 73 GLU A N 1
ATOM 536 C CA . GLU A 1 73 ? -6.532 0.960 20.446 1.00 88.12 73 GLU A CA 1
ATOM 537 C C . GLU A 1 73 ? -5.760 2.203 20.004 1.00 88.12 73 GLU A C 1
ATOM 539 O O . GLU A 1 73 ? -6.063 2.827 18.981 1.00 88.12 73 GLU A O 1
ATOM 544 N N . SER A 1 74 ? -4.727 2.557 20.771 1.00 87.25 74 SER A N 1
ATOM 545 C CA . SER A 1 74 ? -3.936 3.743 20.462 1.00 87.25 74 SER A CA 1
ATOM 546 C C . SER A 1 74 ? -3.125 3.535 19.169 1.00 87.25 74 SER A C 1
ATOM 548 O O . SER A 1 74 ? -2.558 2.452 18.971 1.00 87.25 74 SER A O 1
ATOM 550 N N . PRO A 1 75 ? -2.980 4.561 18.304 1.00 83.94 75 PRO A N 1
ATOM 551 C CA . PRO A 1 75 ? -2.156 4.458 17.096 1.00 83.94 75 PRO A CA 1
ATOM 552 C C . PRO A 1 75 ? -0.715 4.017 17.390 1.00 83.94 75 PRO A C 1
ATOM 554 O O . PRO A 1 75 ? -0.136 3.232 16.642 1.00 83.94 75 PRO A O 1
ATOM 557 N N . GLY A 1 76 ? -0.149 4.473 18.516 1.00 84.69 76 GLY A N 1
ATOM 558 C CA . GLY A 1 76 ? 1.192 4.093 18.964 1.00 84.69 76 GLY A CA 1
ATOM 559 C C . GLY A 1 76 ? 1.320 2.604 19.296 1.00 84.69 76 GLY A C 1
ATOM 560 O O . GLY A 1 76 ? 2.321 1.983 18.931 1.00 84.69 76 GLY A O 1
ATOM 561 N N . THR A 1 77 ? 0.292 2.018 19.918 1.00 86.06 77 THR A N 1
ATOM 562 C CA . THR A 1 77 ? 0.223 0.578 20.208 1.00 86.06 77 THR A CA 1
ATOM 563 C C . THR A 1 77 ? 0.147 -0.229 18.915 1.00 86.06 77 THR A C 1
ATOM 565 O O . THR A 1 77 ? 0.969 -1.120 18.699 1.00 86.06 77 THR A O 1
ATOM 568 N N . ILE A 1 78 ? -0.786 0.122 18.020 1.00 85.00 78 ILE A N 1
ATOM 569 C CA . ILE A 1 78 ? -0.983 -0.578 16.740 1.00 85.00 78 ILE A CA 1
ATOM 570 C C . ILE A 1 78 ? 0.305 -0.533 15.905 1.00 85.00 78 ILE A C 1
ATOM 572 O O . ILE A 1 78 ? 0.767 -1.568 15.423 1.00 85.00 78 ILE A O 1
ATOM 576 N N . ASN A 1 79 ? 0.922 0.646 15.781 1.00 85.50 79 ASN A N 1
ATOM 577 C CA . ASN A 1 79 ? 2.163 0.833 15.030 1.00 85.50 79 ASN A CA 1
ATOM 578 C C . ASN A 1 79 ? 3.334 0.027 15.617 1.00 85.50 79 ASN A C 1
ATOM 580 O O . ASN A 1 79 ? 4.095 -0.591 14.871 1.00 85.50 79 ASN A O 1
ATOM 584 N N . SER A 1 80 ? 3.480 0.014 16.945 1.00 84.94 80 SER A N 1
ATOM 585 C CA . SER A 1 80 ? 4.544 -0.739 17.621 1.00 84.94 80 SER A CA 1
ATOM 586 C C . SER A 1 80 ? 4.399 -2.242 17.398 1.00 84.94 80 SER A C 1
ATOM 588 O O . SER A 1 80 ? 5.361 -2.894 16.997 1.00 84.94 80 SER A O 1
ATOM 590 N N . ILE A 1 81 ? 3.190 -2.782 17.584 1.00 86.06 81 ILE A N 1
ATOM 591 C CA . ILE A 1 81 ? 2.909 -4.209 17.370 1.00 86.06 81 ILE A CA 1
ATOM 592 C C . ILE A 1 81 ? 3.148 -4.587 15.907 1.00 86.06 81 ILE A C 1
ATOM 594 O O . ILE A 1 81 ? 3.768 -5.615 15.633 1.00 86.06 81 ILE A O 1
ATOM 598 N N . TYR A 1 82 ? 2.707 -3.747 14.968 1.00 84.62 82 TYR A N 1
ATOM 599 C CA . TYR A 1 82 ? 2.879 -4.002 13.541 1.00 84.62 82 TYR A CA 1
ATOM 600 C C . TYR A 1 82 ? 4.358 -4.062 13.142 1.00 84.62 82 TYR A C 1
ATOM 602 O O . TYR A 1 82 ? 4.794 -5.036 12.527 1.00 84.62 82 TYR A O 1
ATOM 610 N N . ASN A 1 83 ? 5.146 -3.049 13.516 1.00 86.56 83 ASN A N 1
ATOM 611 C CA . ASN A 1 83 ? 6.569 -2.999 13.173 1.00 86.56 83 ASN A CA 1
ATOM 612 C C . ASN A 1 83 ? 7.368 -4.098 13.883 1.00 86.56 83 ASN A C 1
ATOM 614 O O . ASN A 1 83 ? 8.245 -4.706 13.270 1.00 86.56 83 ASN A O 1
ATOM 618 N N . PHE A 1 84 ? 7.039 -4.402 15.141 1.00 88.06 84 PHE A N 1
ATOM 619 C CA . PHE A 1 84 ? 7.670 -5.499 15.871 1.00 88.06 84 PHE A CA 1
ATOM 620 C C . PHE A 1 84 ? 7.366 -6.855 15.223 1.00 88.06 84 PHE A C 1
ATOM 622 O O . PHE A 1 84 ? 8.283 -7.627 14.947 1.00 88.06 84 PHE A O 1
ATOM 629 N N . GLY A 1 85 ? 6.097 -7.127 14.904 1.00 86.69 85 GLY A N 1
ATOM 630 C CA . GLY A 1 85 ? 5.697 -8.352 14.211 1.00 86.69 85 GLY A CA 1
ATOM 631 C C . GLY A 1 85 ? 6.376 -8.494 12.848 1.00 86.69 85 GLY A C 1
ATOM 632 O O . GLY A 1 85 ? 6.899 -9.561 12.529 1.00 86.69 85 GLY A O 1
ATOM 633 N N . ALA A 1 86 ? 6.452 -7.407 12.074 1.00 85.38 86 ALA A N 1
ATOM 634 C CA . ALA A 1 86 ? 7.163 -7.392 10.798 1.00 85.38 86 ALA A CA 1
ATOM 635 C C . ALA A 1 86 ? 8.663 -7.692 10.964 1.00 85.38 86 ALA A C 1
ATOM 637 O O . ALA A 1 86 ? 9.217 -8.467 10.181 1.00 85.38 86 ALA A O 1
ATOM 638 N N . ALA A 1 87 ? 9.314 -7.141 11.994 1.00 86.69 87 ALA A N 1
ATOM 639 C CA . ALA A 1 87 ? 10.718 -7.416 12.293 1.00 86.69 87 ALA A CA 1
ATOM 640 C C . ALA A 1 87 ? 10.949 -8.891 12.664 1.00 86.69 87 ALA A C 1
ATOM 642 O O . ALA A 1 87 ? 11.874 -9.510 12.140 1.00 86.69 87 ALA A O 1
ATOM 643 N N . VAL A 1 88 ? 10.079 -9.476 13.496 1.00 90.75 88 VAL A N 1
ATOM 644 C CA . VAL A 1 88 ? 10.151 -10.897 13.880 1.00 90.75 88 VAL A CA 1
ATOM 645 C C . VAL A 1 88 ? 9.981 -11.805 12.664 1.00 90.75 88 VAL A C 1
ATOM 647 O O . VAL A 1 88 ? 10.801 -12.693 12.442 1.00 90.75 88 VAL A O 1
ATOM 650 N N . VAL A 1 89 ? 8.959 -11.564 11.838 1.00 88.19 89 VAL A N 1
ATOM 651 C CA . VAL A 1 89 ? 8.731 -12.349 10.614 1.00 88.19 89 VAL A CA 1
ATOM 652 C C . VAL A 1 89 ? 9.915 -12.216 9.656 1.00 88.19 89 VAL A C 1
ATOM 654 O O . VAL A 1 89 ? 10.376 -13.216 9.109 1.00 88.19 89 VAL A O 1
ATOM 657 N N . THR A 1 90 ? 10.461 -11.008 9.498 1.00 86.81 90 THR A N 1
ATOM 658 C CA . THR A 1 90 ? 11.649 -10.772 8.665 1.00 86.81 90 THR A CA 1
ATOM 659 C C . THR A 1 90 ? 12.857 -11.547 9.191 1.00 86.81 90 THR A C 1
ATOM 661 O O . THR A 1 90 ? 13.542 -12.201 8.410 1.00 86.81 90 THR A O 1
ATOM 664 N N . ALA A 1 91 ? 13.095 -11.541 10.505 1.00 89.31 91 ALA A N 1
ATOM 665 C CA . ALA A 1 91 ? 14.185 -12.294 11.122 1.00 89.31 91 ALA A CA 1
ATOM 666 C C . ALA A 1 91 ? 14.038 -13.807 10.893 1.00 89.31 91 ALA A C 1
ATOM 668 O O . ALA A 1 91 ? 15.006 -14.460 10.511 1.00 89.31 91 ALA A O 1
ATOM 669 N N . ILE A 1 92 ? 12.826 -14.355 11.048 1.00 91.81 92 ILE A N 1
ATOM 670 C CA . ILE A 1 92 ? 12.541 -15.769 10.758 1.00 91.81 92 ILE A CA 1
ATOM 671 C C . ILE A 1 92 ? 12.867 -16.088 9.294 1.00 91.81 92 ILE A C 1
ATOM 673 O O . ILE A 1 92 ? 13.556 -17.068 9.022 1.00 91.81 92 ILE A O 1
ATOM 677 N N . ILE A 1 93 ? 12.425 -15.249 8.352 1.00 88.38 93 ILE A N 1
ATOM 678 C CA . ILE A 1 93 ? 12.699 -15.444 6.921 1.00 88.38 93 ILE A CA 1
ATOM 679 C C . ILE A 1 93 ? 14.207 -15.412 6.643 1.00 88.38 93 ILE A C 1
ATOM 681 O O . ILE A 1 93 ? 14.704 -16.281 5.930 1.00 88.38 93 ILE A O 1
ATOM 685 N N . LEU A 1 94 ? 14.946 -14.460 7.224 1.00 88.25 94 LEU A N 1
ATOM 686 C CA . LEU A 1 94 ? 16.400 -14.367 7.057 1.00 88.25 94 LEU A CA 1
ATOM 687 C C . LEU A 1 94 ? 17.129 -15.602 7.605 1.00 88.25 94 LEU A C 1
ATOM 689 O O . LEU A 1 94 ? 18.066 -16.077 6.970 1.00 88.25 94 LEU A O 1
ATOM 693 N N . ILE A 1 95 ? 16.683 -16.147 8.741 1.00 92.38 95 ILE A N 1
ATOM 694 C CA . ILE A 1 95 ? 17.262 -17.357 9.345 1.00 92.38 95 ILE A CA 1
ATOM 695 C C . ILE A 1 95 ? 16.978 -18.599 8.491 1.00 92.38 95 ILE A C 1
ATOM 697 O O . ILE A 1 95 ? 17.872 -19.421 8.298 1.00 92.38 95 ILE A O 1
ATOM 701 N N . VAL A 1 96 ? 15.747 -18.738 7.991 1.00 94.12 96 VAL A N 1
ATOM 702 C CA . VAL A 1 96 ? 15.302 -19.925 7.242 1.00 94.12 96 VAL A CA 1
ATOM 703 C C . VAL A 1 96 ? 15.883 -19.957 5.831 1.00 94.12 96 VAL A C 1
ATOM 705 O O . VAL A 1 96 ? 16.351 -21.002 5.390 1.00 94.12 96 VAL A O 1
ATOM 708 N N . TYR A 1 97 ? 15.845 -18.831 5.118 1.00 90.19 97 TYR A N 1
ATOM 709 C CA . TYR A 1 97 ? 16.223 -18.781 3.702 1.00 90.19 97 TYR A CA 1
ATOM 710 C C . TYR A 1 97 ? 17.671 -18.359 3.459 1.00 90.19 97 TYR A C 1
ATOM 712 O O . TYR A 1 97 ? 18.161 -18.562 2.353 1.00 90.19 97 TYR A O 1
ATOM 720 N N . GLN A 1 98 ? 18.336 -17.766 4.457 1.00 89.44 98 GLN A N 1
ATOM 721 C CA . GLN A 1 98 ? 19.737 -17.326 4.395 1.00 89.44 98 GLN A CA 1
ATOM 722 C C . GLN A 1 98 ? 20.109 -16.631 3.070 1.00 89.44 98 GLN A C 1
ATOM 724 O O . GLN A 1 98 ? 21.047 -17.052 2.387 1.00 89.44 98 GLN A O 1
ATOM 729 N N . PRO A 1 99 ? 19.369 -15.584 2.657 1.00 84.75 99 PRO A N 1
ATOM 730 C CA . PRO A 1 99 ? 19.668 -14.905 1.407 1.00 84.75 99 PRO A CA 1
ATOM 731 C C . PRO A 1 99 ? 21.043 -14.219 1.480 1.00 84.75 99 PRO A C 1
ATOM 733 O O . PRO A 1 99 ? 21.463 -13.796 2.563 1.00 84.75 99 PRO A O 1
ATOM 736 N N . PRO A 1 100 ? 21.735 -14.047 0.340 1.00 87.62 100 PRO A N 1
ATOM 737 C CA . PRO A 1 100 ? 22.967 -13.271 0.297 1.00 87.62 100 PRO A CA 1
ATOM 738 C C . PRO A 1 100 ? 22.703 -11.855 0.816 1.00 87.62 100 PRO A C 1
ATOM 740 O O . PRO A 1 100 ? 21.822 -11.146 0.323 1.00 87.62 100 PRO A O 1
ATOM 743 N N . LEU A 1 101 ? 23.456 -11.456 1.840 1.00 86.06 101 LEU A N 1
ATOM 744 C CA . LEU A 1 101 ? 23.296 -10.150 2.465 1.00 86.06 101 LEU A CA 1
ATOM 745 C C . LEU A 1 101 ? 23.907 -9.057 1.577 1.00 86.06 101 LEU A C 1
ATOM 747 O O . LEU A 1 101 ? 24.958 -9.270 0.966 1.00 86.06 101 LEU A O 1
ATOM 751 N N . PRO A 1 102 ? 23.272 -7.878 1.494 1.00 85.62 102 PRO A N 1
ATOM 752 C CA . PRO A 1 102 ? 23.781 -6.794 0.673 1.00 85.62 102 PRO A CA 1
ATOM 753 C C . PRO A 1 102 ? 25.093 -6.249 1.242 1.00 85.62 102 PRO A C 1
ATOM 755 O O . PRO A 1 102 ? 25.262 -6.114 2.453 1.00 85.62 102 PRO A O 1
ATOM 758 N N . LEU A 1 103 ? 26.004 -5.861 0.348 1.00 89.44 103 LEU A N 1
ATOM 759 C CA . LEU A 1 103 ? 27.260 -5.198 0.718 1.00 89.44 103 LEU A CA 1
ATOM 760 C C . LEU A 1 103 ? 27.019 -3.811 1.335 1.00 89.44 103 LEU A C 1
ATOM 762 O O . LEU A 1 103 ? 27.778 -3.359 2.189 1.00 89.44 103 LEU A O 1
ATOM 766 N N . HIS A 1 104 ? 25.941 -3.140 0.921 1.00 90.00 104 HIS A N 1
ATOM 767 C CA . HIS A 1 104 ? 25.549 -1.830 1.424 1.00 90.00 104 HIS A CA 1
ATOM 768 C C . HIS A 1 104 ? 24.188 -1.910 2.107 1.00 90.00 104 HIS A C 1
ATOM 770 O O . HIS A 1 104 ? 23.172 -2.176 1.471 1.00 90.00 104 HIS A O 1
ATOM 776 N N . TRP A 1 105 ? 24.174 -1.630 3.407 1.00 87.12 105 TRP A N 1
ATOM 777 C CA . TRP A 1 105 ? 22.968 -1.708 4.233 1.00 87.12 105 TRP A CA 1
ATOM 778 C C . TRP A 1 105 ? 22.131 -0.432 4.233 1.00 87.12 105 TRP A C 1
ATOM 780 O O . TRP A 1 105 ? 20.945 -0.471 4.548 1.00 87.12 105 TRP A O 1
ATOM 790 N N . TRP A 1 106 ? 22.715 0.705 3.854 1.00 86.69 106 TRP A N 1
ATOM 791 C CA . TRP A 1 106 ? 22.009 1.983 3.890 1.00 86.69 106 TRP A CA 1
ATOM 792 C C . TRP A 1 106 ? 20.721 2.010 3.035 1.00 86.69 106 TRP A C 1
ATOM 794 O O . TRP A 1 106 ? 19.737 2.553 3.538 1.00 86.69 106 TRP A O 1
ATOM 804 N N . PRO A 1 107 ? 20.626 1.397 1.826 1.00 83.50 107 PRO A N 1
ATOM 805 C CA . PRO A 1 107 ? 19.375 1.387 1.065 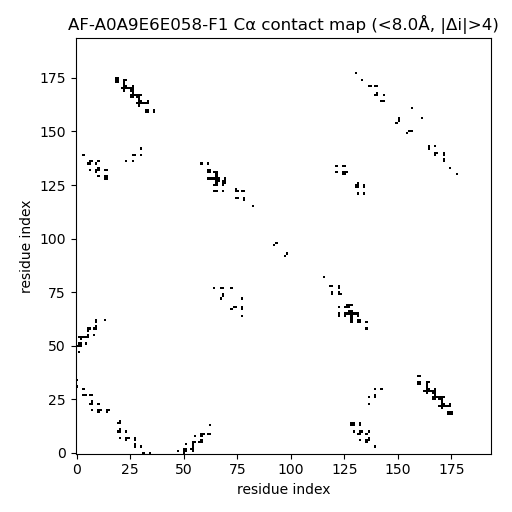1.00 83.50 107 PRO A CA 1
ATOM 806 C C . PRO A 1 107 ? 18.306 0.539 1.756 1.00 83.50 107 PRO A C 1
ATOM 808 O O . PRO A 1 107 ? 17.131 0.892 1.745 1.00 83.50 107 PRO A O 1
ATOM 811 N N . VAL A 1 108 ? 18.720 -0.557 2.401 1.00 83.25 108 VAL A N 1
ATOM 812 C CA . VAL A 1 108 ? 17.826 -1.431 3.169 1.00 83.25 108 VAL A CA 1
ATOM 813 C C . VAL A 1 108 ? 17.230 -0.662 4.340 1.00 83.25 108 VAL A C 1
ATOM 815 O O . VAL A 1 108 ? 16.013 -0.664 4.518 1.00 83.25 108 VAL A O 1
ATOM 818 N N . PHE A 1 109 ? 18.065 0.053 5.098 1.00 83.81 109 PHE A N 1
ATOM 819 C CA . PHE A 1 109 ? 17.594 0.887 6.201 1.00 83.81 109 PHE A CA 1
ATOM 820 C C . PHE A 1 109 ? 16.715 2.040 5.720 1.00 83.81 109 PHE A C 1
ATOM 822 O O . PHE A 1 109 ? 15.686 2.299 6.337 1.00 83.81 109 PHE A O 1
ATOM 829 N N . ALA A 1 110 ? 17.063 2.694 4.610 1.00 80.19 110 ALA A N 1
ATOM 830 C CA . ALA A 1 110 ? 16.262 3.778 4.050 1.00 80.19 110 ALA A CA 1
ATOM 831 C C . ALA A 1 110 ? 14.863 3.292 3.633 1.00 80.19 110 ALA A C 1
ATOM 833 O O . ALA A 1 110 ? 13.858 3.870 4.047 1.00 80.19 110 ALA A O 1
ATOM 834 N N . ILE A 1 111 ? 14.779 2.194 2.875 1.00 80.81 111 ILE A N 1
ATOM 835 C CA . ILE A 1 111 ? 13.501 1.612 2.440 1.00 80.81 111 ILE A CA 1
ATOM 836 C C . ILE A 1 111 ? 12.700 1.105 3.647 1.00 80.81 111 ILE A C 1
ATOM 838 O O . ILE A 1 111 ? 11.498 1.359 3.737 1.00 80.81 111 ILE A O 1
ATOM 842 N N . GLY A 1 112 ? 13.361 0.440 4.599 1.00 82.50 112 GLY A N 1
ATOM 843 C CA . GLY A 1 112 ? 12.735 -0.030 5.835 1.00 82.50 112 GLY A CA 1
ATOM 844 C C . GLY A 1 112 ? 12.160 1.112 6.678 1.00 82.50 112 GLY A C 1
ATOM 845 O O . GLY A 1 112 ? 11.019 1.027 7.128 1.00 82.50 112 GLY A O 1
ATOM 846 N N . ALA A 1 113 ? 12.900 2.213 6.830 1.00 79.94 113 ALA A N 1
ATOM 847 C CA . ALA A 1 113 ? 12.450 3.395 7.561 1.00 79.94 113 ALA A CA 1
ATOM 848 C C . ALA A 1 113 ? 11.253 4.074 6.878 1.00 79.94 113 ALA A C 1
ATOM 850 O O . ALA A 1 113 ? 10.284 4.428 7.551 1.00 79.94 113 ALA A O 1
ATOM 851 N N . ILE A 1 114 ? 11.271 4.200 5.546 1.00 81.69 114 ILE A N 1
ATOM 852 C CA . ILE A 1 114 ? 10.136 4.729 4.773 1.00 81.69 114 ILE A CA 1
ATOM 853 C C . ILE A 1 114 ? 8.899 3.842 4.963 1.00 81.69 114 ILE A C 1
ATOM 855 O O . ILE A 1 114 ? 7.798 4.352 5.183 1.00 81.69 114 ILE A O 1
ATOM 859 N N . ALA A 1 115 ? 9.066 2.517 4.913 1.00 78.50 115 ALA A N 1
ATOM 860 C CA . ALA A 1 115 ? 7.970 1.576 5.121 1.00 78.50 115 ALA A CA 1
ATOM 861 C C . ALA A 1 115 ? 7.380 1.680 6.539 1.00 78.50 115 ALA A C 1
ATOM 863 O O . ALA A 1 115 ? 6.157 1.734 6.681 1.00 78.50 115 ALA A O 1
ATOM 864 N N . ALA A 1 116 ? 8.225 1.778 7.569 1.00 80.25 116 ALA A N 1
ATOM 865 C CA . ALA A 1 116 ? 7.791 1.940 8.957 1.00 80.25 116 ALA A CA 1
ATOM 866 C C . ALA A 1 116 ? 7.050 3.270 9.180 1.00 80.25 116 ALA A C 1
ATOM 868 O O . ALA A 1 116 ? 5.965 3.294 9.766 1.00 80.25 116 ALA A O 1
ATOM 869 N N . LEU A 1 117 ? 7.582 4.374 8.646 1.00 82.88 117 LEU A N 1
ATOM 870 C CA . LEU A 1 117 ? 6.957 5.695 8.743 1.00 82.88 117 LEU A CA 1
ATOM 871 C C . LEU A 1 117 ? 5.607 5.738 8.019 1.00 82.88 117 LEU A C 1
ATOM 873 O O . LEU A 1 117 ? 4.642 6.320 8.513 1.00 82.88 117 LEU A O 1
ATOM 877 N N . ARG A 1 118 ? 5.498 5.068 6.871 1.00 80.56 118 ARG A N 1
ATOM 878 C CA . ARG A 1 118 ? 4.228 4.933 6.153 1.00 80.56 118 ARG A CA 1
ATOM 879 C C . ARG A 1 118 ? 3.169 4.233 7.005 1.00 80.56 118 ARG A C 1
ATOM 881 O O . ARG A 1 118 ? 2.030 4.692 7.025 1.00 80.56 118 ARG A O 1
ATOM 888 N N . ILE A 1 119 ? 3.521 3.152 7.706 1.00 79.25 119 ILE A N 1
ATOM 889 C CA . ILE A 1 119 ? 2.589 2.470 8.618 1.00 79.25 119 ILE A CA 1
ATOM 890 C C . ILE A 1 119 ? 2.156 3.408 9.741 1.00 79.25 119 ILE A C 1
ATOM 892 O O . ILE A 1 119 ? 0.961 3.504 10.009 1.00 79.25 119 ILE A O 1
ATOM 896 N N . GLN A 1 120 ? 3.083 4.168 10.322 1.00 81.75 120 GLN A N 1
ATOM 897 C CA . GLN A 1 120 ? 2.753 5.152 11.349 1.00 81.75 120 GLN A CA 1
ATOM 898 C C . GLN A 1 120 ? 1.717 6.172 10.846 1.00 81.75 120 GLN A C 1
ATOM 900 O O . GLN A 1 120 ? 0.694 6.385 11.499 1.00 81.75 120 GLN A O 1
ATOM 905 N N . VAL A 1 121 ? 1.918 6.739 9.652 1.00 81.06 121 VAL A N 1
ATOM 906 C CA . VAL A 1 121 ? 0.953 7.662 9.028 1.00 81.06 121 VAL A CA 1
ATOM 907 C C . VAL A 1 121 ? -0.409 6.993 8.822 1.00 81.06 121 VAL A C 1
ATOM 909 O O . VAL A 1 121 ? -1.435 7.592 9.140 1.00 81.06 121 VAL A O 1
ATOM 912 N N . ILE A 1 122 ? -0.436 5.743 8.348 1.00 79.75 122 ILE A N 1
ATOM 913 C CA . ILE A 1 122 ? -1.684 4.987 8.158 1.00 79.75 122 ILE A CA 1
ATOM 914 C C . ILE A 1 122 ? -2.405 4.794 9.495 1.00 79.75 122 ILE A C 1
ATOM 916 O O . ILE A 1 122 ? -3.597 5.064 9.572 1.00 79.75 122 ILE A O 1
ATOM 920 N N . THR A 1 123 ? -1.703 4.382 10.553 1.00 78.69 123 THR A N 1
ATOM 921 C CA . THR A 1 123 ? -2.314 4.149 11.876 1.00 78.69 123 THR A CA 1
ATOM 922 C C . THR A 1 123 ? -2.883 5.413 12.517 1.00 78.69 123 THR A C 1
ATOM 924 O O . THR A 1 123 ? -3.827 5.322 13.294 1.00 78.69 123 THR A O 1
ATOM 927 N N . ILE A 1 124 ? -2.339 6.587 12.185 1.00 81.25 124 ILE A N 1
ATOM 928 C CA . ILE A 1 124 ? -2.866 7.878 12.645 1.00 81.25 124 ILE A CA 1
ATOM 929 C C . ILE A 1 124 ? -4.087 8.295 11.811 1.00 81.25 124 ILE A C 1
ATOM 931 O O . ILE A 1 124 ? -5.045 8.838 12.352 1.00 81.25 124 ILE A O 1
ATOM 935 N N . ALA A 1 125 ? -4.056 8.055 10.498 1.00 77.12 125 ALA A N 1
ATOM 936 C CA . ALA A 1 125 ? -5.096 8.501 9.572 1.00 77.12 125 ALA A CA 1
ATOM 937 C C . ALA A 1 125 ? -6.317 7.565 9.494 1.00 77.12 125 ALA A C 1
ATOM 939 O O . ALA A 1 125 ? -7.397 8.005 9.107 1.00 77.12 125 ALA A O 1
ATOM 940 N N . ALA A 1 126 ? -6.154 6.279 9.804 1.00 80.19 126 ALA A N 1
ATOM 941 C CA . ALA A 1 126 ? -7.178 5.255 9.642 1.00 80.19 126 ALA A CA 1
ATOM 942 C C . ALA A 1 126 ? -7.902 4.968 10.965 1.00 80.19 126 ALA A C 1
ATOM 944 O O . ALA A 1 126 ? -7.614 3.972 11.629 1.00 80.19 126 ALA A O 1
ATOM 945 N N . THR A 1 127 ? -8.863 5.821 11.333 1.00 78.62 127 THR A N 1
ATOM 946 C CA . THR A 1 127 ? -9.616 5.650 12.591 1.00 78.62 127 THR A CA 1
ATOM 947 C C . THR A 1 127 ? -10.788 4.673 12.469 1.00 78.62 127 THR A C 1
ATOM 949 O O . THR A 1 127 ? -11.323 4.179 13.461 1.00 78.62 127 THR A O 1
ATOM 952 N N . THR A 1 128 ? -11.166 4.344 11.232 1.00 79.25 128 THR A N 1
ATOM 953 C CA . THR A 1 128 ? -12.219 3.380 10.891 1.00 79.25 128 THR A CA 1
ATOM 954 C C . THR A 1 128 ? -11.787 2.473 9.731 1.00 79.25 128 THR A C 1
ATOM 956 O O . THR A 1 128 ? -10.897 2.845 8.955 1.00 79.25 128 THR A O 1
ATOM 959 N N . PRO A 1 129 ? -12.403 1.285 9.554 1.00 76.38 129 PRO A N 1
ATOM 960 C CA . PRO A 1 129 ? -12.154 0.426 8.392 1.00 76.38 129 PRO A CA 1
ATOM 961 C C . PRO A 1 129 ? -12.368 1.142 7.049 1.00 76.38 129 PRO A C 1
ATOM 963 O O . PRO A 1 129 ? -11.586 0.954 6.114 1.00 76.38 129 PRO A O 1
ATOM 966 N N . GLU A 1 130 ? -13.381 2.003 6.953 1.00 77.19 130 GLU A N 1
ATOM 967 C CA . GLU A 1 130 ? -13.688 2.788 5.757 1.00 77.19 130 GLU A CA 1
ATOM 968 C C . GLU A 1 130 ? -12.592 3.812 5.445 1.00 77.19 130 GLU A C 1
ATOM 970 O O . GLU A 1 130 ? -12.195 3.974 4.288 1.00 77.19 130 GLU A O 1
ATOM 975 N N . GLU A 1 131 ? -12.086 4.510 6.461 1.00 78.62 131 GLU A N 1
ATOM 976 C CA . GLU A 1 131 ? -10.957 5.431 6.303 1.00 78.62 131 GLU A CA 1
ATOM 977 C C . GLU A 1 131 ? -9.683 4.694 5.920 1.00 78.62 131 GLU A C 1
ATOM 979 O O . GLU A 1 131 ? -8.969 5.139 5.024 1.00 78.62 131 GLU A O 1
ATOM 984 N N . SER A 1 132 ? -9.440 3.528 6.513 1.00 75.31 132 SER A N 1
ATOM 985 C CA . SER A 1 132 ? -8.298 2.691 6.159 1.00 75.31 132 SER A CA 1
ATOM 986 C C . SER A 1 132 ? -8.337 2.244 4.696 1.00 75.31 132 SER A C 1
ATOM 988 O O . SER A 1 132 ? -7.339 2.341 3.977 1.00 75.31 132 SER A O 1
ATOM 990 N N . ALA A 1 133 ? -9.511 1.834 4.206 1.00 74.12 133 ALA A N 1
ATOM 991 C CA . ALA A 1 133 ? -9.707 1.504 2.798 1.00 74.12 133 ALA A CA 1
ATOM 992 C C . ALA A 1 133 ? -9.464 2.711 1.877 1.00 74.12 133 ALA A C 1
ATOM 994 O O . ALA A 1 133 ? -8.820 2.574 0.836 1.00 74.12 133 ALA A O 1
ATOM 995 N N . ARG A 1 134 ? -9.900 3.913 2.271 1.00 76.56 134 ARG A N 1
ATOM 996 C CA . ARG A 1 134 ? -9.601 5.146 1.521 1.00 76.56 134 ARG A CA 1
ATOM 997 C C . ARG A 1 134 ? -8.110 5.454 1.491 1.00 76.56 134 ARG A C 1
ATOM 999 O O . ARG A 1 134 ? -7.589 5.780 0.426 1.00 76.56 134 ARG A O 1
ATOM 1006 N N . VAL A 1 135 ? -7.425 5.336 2.629 1.00 80.50 135 VAL A N 1
ATOM 1007 C CA . VAL A 1 135 ? -5.968 5.502 2.700 1.00 80.50 135 VAL A CA 1
ATOM 1008 C C . VAL A 1 135 ? -5.293 4.498 1.769 1.00 80.50 135 VAL A C 1
ATOM 1010 O O . VAL A 1 135 ? -4.418 4.892 1.006 1.00 80.50 135 VAL A O 1
ATOM 1013 N N . SER A 1 136 ? -5.760 3.248 1.730 1.00 76.19 136 SER A N 1
ATOM 1014 C CA . SER A 1 136 ? -5.273 2.236 0.788 1.00 76.19 136 SER A CA 1
ATOM 1015 C C . SER A 1 136 ? -5.425 2.675 -0.676 1.00 76.19 136 SER A C 1
ATOM 1017 O O . SER A 1 136 ? -4.463 2.588 -1.437 1.00 76.19 136 SER A O 1
ATOM 1019 N N . VAL A 1 137 ? -6.568 3.249 -1.076 1.00 77.38 137 VAL A N 1
ATOM 1020 C CA . VAL A 1 137 ? -6.752 3.804 -2.436 1.00 77.38 137 VAL A CA 1
ATOM 1021 C C . VAL A 1 137 ? -5.790 4.964 -2.713 1.00 77.38 137 VAL A C 1
ATOM 1023 O O . VAL A 1 137 ? -5.204 5.019 -3.794 1.00 77.38 137 VAL A O 1
ATOM 1026 N N . LEU A 1 138 ? -5.563 5.851 -1.736 1.00 81.94 138 LEU A N 1
ATOM 1027 C CA . LEU A 1 138 ? -4.599 6.953 -1.855 1.00 81.94 138 LEU A CA 1
ATOM 1028 C C . LEU A 1 138 ? -3.166 6.460 -2.060 1.00 81.94 138 LEU A C 1
ATOM 1030 O O . LEU A 1 138 ? -2.377 7.153 -2.698 1.00 81.94 138 LEU A O 1
ATOM 1034 N N . THR A 1 139 ? -2.822 5.258 -1.591 1.00 77.62 139 THR A N 1
ATOM 1035 C CA . THR A 1 139 ? -1.478 4.710 -1.825 1.00 77.62 139 THR A CA 1
ATOM 1036 C C . THR A 1 139 ? -1.169 4.459 -3.299 1.00 77.62 139 THR A C 1
ATOM 1038 O O . THR A 1 139 ? 0.004 4.459 -3.665 1.00 77.62 139 THR A O 1
ATOM 1041 N N . ASN A 1 140 ? -2.183 4.363 -4.169 1.00 78.38 140 ASN A N 1
ATOM 1042 C CA . ASN A 1 140 ? -1.969 4.302 -5.616 1.00 78.38 140 ASN A CA 1
ATOM 1043 C C . ASN A 1 140 ? -1.378 5.607 -6.188 1.00 78.38 140 ASN A C 1
ATOM 1045 O O . ASN A 1 140 ? -0.773 5.570 -7.258 1.00 78.38 140 ASN A O 1
ATOM 1049 N N . LEU A 1 141 ? -1.445 6.741 -5.469 1.00 81.31 141 LEU A N 1
ATOM 1050 C CA . LEU A 1 141 ? -0.720 7.966 -5.847 1.00 81.31 141 LEU A CA 1
ATOM 1051 C C . LEU A 1 141 ? 0.804 7.787 -5.834 1.00 81.31 141 LEU A C 1
ATOM 1053 O O . LEU A 1 141 ? 1.505 8.595 -6.435 1.00 81.31 141 LEU A O 1
ATOM 1057 N N . ALA A 1 142 ? 1.335 6.734 -5.205 1.00 77.75 142 ALA A N 1
ATOM 1058 C CA . ALA A 1 142 ? 2.759 6.416 -5.284 1.00 77.75 142 ALA A CA 1
ATOM 1059 C C . ALA A 1 142 ? 3.243 6.264 -6.739 1.00 77.75 142 ALA A C 1
ATOM 1061 O O . ALA A 1 142 ? 4.359 6.672 -7.040 1.00 77.75 142 ALA A O 1
ATOM 1062 N N . PHE A 1 143 ? 2.398 5.765 -7.651 1.00 74.56 143 PHE A N 1
ATOM 1063 C CA . PHE A 1 143 ? 2.731 5.661 -9.079 1.00 74.56 143 PHE A CA 1
ATOM 1064 C C . PHE A 1 143 ? 2.824 7.025 -9.765 1.00 74.56 143 PHE A C 1
ATOM 1066 O O . PHE A 1 143 ? 3.665 7.213 -10.637 1.00 74.56 143 PHE A O 1
ATOM 1073 N N . LEU A 1 144 ? 2.013 7.994 -9.334 1.00 82.94 144 LEU A N 1
ATOM 1074 C CA . LEU A 1 144 ? 2.120 9.370 -9.812 1.00 82.94 144 LEU A CA 1
ATOM 1075 C C . LEU A 1 144 ? 3.429 10.011 -9.337 1.00 82.94 144 LEU A C 1
ATOM 1077 O O . LEU A 1 144 ? 4.126 10.639 -10.128 1.00 82.94 144 LEU A O 1
ATOM 1081 N N . TRP A 1 145 ? 3.789 9.817 -8.066 1.00 82.94 145 TRP A N 1
ATOM 1082 C CA . TRP A 1 145 ? 5.054 10.322 -7.524 1.00 82.94 145 TRP A CA 1
ATOM 1083 C C . TRP A 1 145 ? 6.270 9.687 -8.192 1.00 82.94 145 TRP A C 1
ATOM 1085 O O . TRP A 1 145 ? 7.205 10.401 -8.546 1.00 82.94 145 TRP A O 1
ATOM 1095 N N . LEU A 1 146 ? 6.238 8.370 -8.409 1.00 82.38 146 LEU A N 1
ATOM 1096 C CA . LEU A 1 146 ? 7.271 7.660 -9.159 1.00 82.38 146 LEU A CA 1
ATOM 1097 C C . LEU A 1 146 ? 7.411 8.249 -10.567 1.00 82.38 146 LEU A C 1
ATOM 1099 O O . LEU A 1 146 ? 8.520 8.573 -10.982 1.00 82.38 146 LEU A O 1
ATOM 1103 N N . ALA A 1 147 ? 6.291 8.474 -11.257 1.00 80.75 147 ALA A N 1
ATOM 1104 C CA . ALA A 1 147 ? 6.317 9.043 -12.594 1.00 80.75 147 ALA A CA 1
ATOM 1105 C C . ALA A 1 147 ? 6.918 10.451 -12.637 1.00 80.75 147 ALA A C 1
ATOM 1107 O O . ALA A 1 147 ? 7.716 10.750 -13.521 1.00 80.75 147 ALA A O 1
ATOM 1108 N N . ILE A 1 148 ? 6.611 11.298 -11.651 1.00 84.88 148 ILE A N 1
ATOM 1109 C CA . ILE A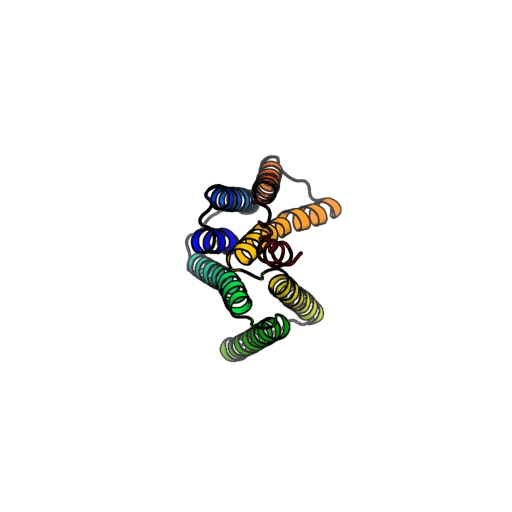 1 148 ? 7.220 12.630 -11.531 1.00 84.88 148 ILE A CA 1
ATOM 1110 C C . ILE A 1 148 ? 8.742 12.523 -11.370 1.00 84.88 148 ILE A C 1
ATOM 1112 O O . ILE A 1 148 ? 9.474 13.242 -12.049 1.00 84.88 148 ILE A O 1
ATOM 1116 N N . VAL A 1 149 ? 9.226 11.625 -10.506 1.00 84.06 149 VAL A N 1
ATOM 1117 C CA . VAL A 1 149 ? 10.672 11.421 -10.308 1.00 84.06 149 VAL A CA 1
ATOM 1118 C C . VAL A 1 149 ? 11.337 10.964 -11.604 1.00 84.06 149 VAL A C 1
ATOM 1120 O O . VAL A 1 149 ? 12.375 11.503 -11.980 1.00 84.06 149 VAL A O 1
ATOM 1123 N N . GLU A 1 150 ? 10.735 10.016 -12.316 1.00 82.50 150 GLU A N 1
ATOM 1124 C CA . GLU A 1 150 ? 11.288 9.515 -13.574 1.00 82.50 150 GLU A CA 1
ATOM 1125 C C . GLU A 1 150 ? 11.290 10.578 -14.684 1.00 82.50 150 GLU A C 1
ATOM 1127 O O . GLU A 1 150 ? 12.251 10.659 -15.449 1.00 82.50 150 GLU A O 1
ATOM 1132 N N . ILE A 1 151 ? 10.270 11.442 -14.747 1.00 86.94 151 ILE A N 1
ATOM 1133 C CA . ILE A 1 151 ? 10.237 12.587 -15.673 1.00 86.94 151 ILE A CA 1
ATOM 1134 C C . ILE A 1 151 ? 11.393 13.549 -15.380 1.00 86.94 151 ILE A C 1
ATOM 1136 O O . ILE A 1 151 ? 12.081 13.983 -16.303 1.00 86.94 151 ILE A O 1
ATOM 1140 N N . VAL A 1 152 ? 11.654 13.853 -14.103 1.00 88.31 152 VAL A N 1
ATOM 1141 C CA . VAL A 1 152 ? 12.797 14.694 -13.696 1.00 88.31 152 VAL A CA 1
ATOM 1142 C C . VAL A 1 152 ? 14.134 14.039 -14.068 1.00 88.31 152 VAL A C 1
ATOM 1144 O O . VAL A 1 152 ? 15.092 14.737 -14.389 1.00 88.31 152 VAL A O 1
ATOM 1147 N N . GLN A 1 153 ? 14.193 12.706 -14.091 1.00 88.81 153 GLN A N 1
ATOM 1148 C CA . GLN A 1 153 ? 15.352 11.933 -14.555 1.00 88.81 153 GLN A CA 1
ATOM 1149 C C . GLN A 1 153 ? 15.446 11.820 -16.090 1.00 88.81 15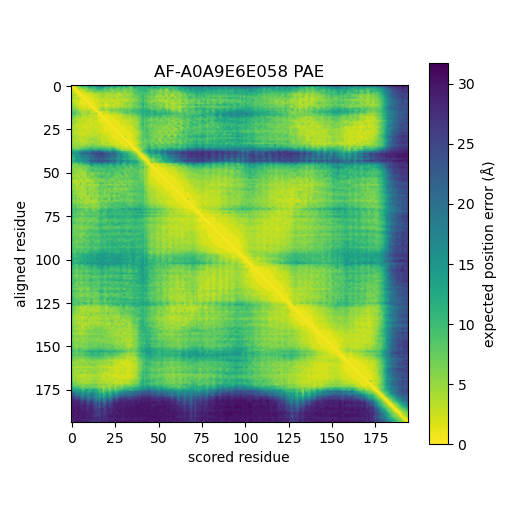3 GLN A C 1
ATOM 1151 O O . GLN A 1 153 ? 16.365 11.179 -16.598 1.00 88.81 153 GLN A O 1
ATOM 1156 N N . GLY A 1 154 ? 14.534 12.449 -16.839 1.00 87.12 154 GLY A N 1
ATOM 1157 C CA . GLY A 1 154 ? 14.562 12.507 -18.302 1.00 87.12 154 GLY A CA 1
ATOM 1158 C C . GLY A 1 154 ? 13.796 11.385 -19.007 1.00 87.12 154 GLY A C 1
ATOM 1159 O O . GLY A 1 154 ? 13.906 11.249 -20.227 1.00 87.12 154 GLY A O 1
ATOM 1160 N N . ARG A 1 155 ? 13.006 10.581 -18.283 1.00 87.06 155 ARG A N 1
ATOM 1161 C CA . ARG A 1 155 ? 12.161 9.550 -18.894 1.00 87.06 155 ARG A CA 1
ATOM 1162 C C . ARG A 1 155 ? 10.976 10.185 -19.623 1.00 87.06 155 ARG A C 1
ATOM 1164 O O . ARG A 1 155 ? 10.232 10.984 -19.059 1.00 87.06 155 ARG A O 1
ATOM 1171 N N . SER A 1 156 ? 10.761 9.765 -20.867 1.00 86.00 156 SER A N 1
ATOM 1172 C CA . SER A 1 156 ? 9.562 10.099 -21.637 1.00 86.00 156 SER A CA 1
ATOM 1173 C C . SER A 1 156 ? 8.480 9.033 -21.465 1.00 86.00 156 SER A C 1
ATOM 1175 O O . SER A 1 156 ? 8.765 7.855 -21.265 1.00 86.00 156 SER A O 1
ATOM 1177 N N . TYR A 1 157 ? 7.228 9.480 -21.512 1.00 83.75 157 TYR A N 1
ATOM 1178 C CA . TYR A 1 157 ? 6.043 8.678 -21.229 1.00 83.75 157 TYR A CA 1
ATOM 1179 C C . TYR A 1 157 ? 5.179 8.540 -22.482 1.00 83.75 157 TYR A C 1
ATOM 1181 O O . TYR A 1 157 ? 4.902 9.529 -23.169 1.00 83.75 157 TYR A O 1
ATOM 1189 N N . SER A 1 158 ? 4.732 7.321 -22.766 1.00 88.00 158 SER A N 1
ATOM 1190 C CA . SER A 1 158 ? 3.801 7.011 -23.851 1.00 88.00 158 SER A CA 1
ATOM 1191 C C . SER A 1 158 ? 2.379 7.493 -23.541 1.00 88.00 158 SER A C 1
ATOM 1193 O O . SER A 1 158 ? 2.001 7.715 -22.390 1.00 88.00 158 SER A O 1
ATOM 1195 N N . VAL A 1 159 ? 1.541 7.610 -24.578 1.00 87.56 159 VAL A N 1
ATOM 1196 C CA . VAL A 1 159 ? 0.121 7.983 -24.426 1.00 87.56 159 VAL A CA 1
ATOM 1197 C C . VAL A 1 159 ? -0.609 7.029 -23.473 1.00 87.56 159 VAL A C 1
ATOM 1199 O O . VAL A 1 159 ? -1.418 7.470 -22.661 1.00 87.56 159 VAL A O 1
ATOM 1202 N N . VAL A 1 160 ? -0.294 5.732 -23.528 1.00 85.44 160 VAL A N 1
ATOM 1203 C CA . VAL A 1 160 ? -0.898 4.714 -22.657 1.00 85.44 160 VAL A CA 1
ATOM 1204 C C . VAL A 1 160 ? -0.541 4.959 -21.190 1.00 85.44 160 VAL A C 1
ATOM 1206 O O . VAL A 1 160 ? -1.414 4.865 -20.329 1.00 85.44 160 VAL A O 1
ATOM 1209 N N . GLU A 1 161 ? 0.704 5.335 -20.893 1.00 84.06 161 GLU A N 1
ATOM 1210 C CA . GLU A 1 161 ? 1.130 5.644 -19.524 1.00 84.06 161 GLU A CA 1
ATOM 1211 C C . GLU A 1 161 ? 0.508 6.950 -19.008 1.00 84.06 161 GLU A C 1
ATOM 1213 O O . GLU A 1 161 ? 0.121 7.028 -17.842 1.00 84.06 161 GLU A O 1
ATOM 1218 N N . TRP A 1 162 ? 0.315 7.954 -19.868 1.00 87.94 162 TRP A N 1
ATOM 1219 C CA . TRP A 1 162 ? -0.420 9.168 -19.496 1.00 87.94 162 TRP A CA 1
ATOM 1220 C C . TRP A 1 162 ? -1.891 8.892 -19.184 1.00 87.94 162 TRP A C 1
ATOM 1222 O O . TRP A 1 162 ? -2.413 9.381 -18.180 1.00 87.94 162 TRP A O 1
ATOM 1232 N N . VAL A 1 163 ? -2.553 8.068 -20.002 1.00 88.12 163 VAL A N 1
ATOM 1233 C CA . VAL A 1 163 ? -3.926 7.612 -19.738 1.00 88.12 163 VAL A CA 1
ATOM 1234 C C . VAL A 1 163 ? -3.982 6.832 -18.424 1.00 88.12 163 VAL A C 1
ATOM 1236 O O . VAL A 1 163 ? -4.883 7.053 -17.613 1.00 88.12 163 VAL A O 1
ATOM 1239 N N . ALA A 1 164 ? -2.995 5.975 -18.169 1.00 85.44 164 ALA A N 1
ATOM 1240 C CA . ALA A 1 164 ? -2.882 5.217 -16.932 1.00 85.44 164 ALA A CA 1
ATOM 1241 C C . ALA A 1 164 ? -2.780 6.126 -15.694 1.00 85.44 164 ALA A C 1
ATOM 1243 O O . ALA A 1 164 ? -3.537 5.950 -14.737 1.00 85.44 164 ALA A O 1
ATOM 1244 N N . LEU A 1 165 ? -1.916 7.146 -15.731 1.00 85.81 165 LEU A N 1
ATOM 1245 C CA . LEU A 1 165 ? -1.805 8.147 -14.665 1.00 85.81 165 LEU A CA 1
ATOM 1246 C C . LEU A 1 165 ? -3.104 8.948 -14.489 1.00 85.81 165 LEU A C 1
ATOM 1248 O O . LEU A 1 165 ? -3.540 9.172 -13.358 1.00 85.81 165 LEU A O 1
ATOM 1252 N N . GLY A 1 166 ? -3.766 9.318 -15.589 1.00 87.19 166 GLY A N 1
ATOM 1253 C CA . GLY A 1 166 ? -5.067 9.990 -15.563 1.00 87.19 166 GLY A CA 1
ATOM 1254 C C . GLY A 1 166 ? -6.145 9.164 -14.853 1.00 87.19 166 GLY A C 1
ATOM 1255 O O . GLY A 1 166 ? -6.882 9.695 -14.022 1.00 87.19 166 GLY A O 1
ATOM 1256 N N . LEU A 1 167 ? -6.194 7.853 -15.102 1.00 87.00 167 LEU A N 1
ATOM 1257 C CA . LEU A 1 167 ? -7.112 6.934 -14.420 1.00 87.00 167 LEU A CA 1
ATOM 1258 C C . LEU A 1 167 ? -6.824 6.825 -12.917 1.00 87.00 167 LEU A C 1
ATOM 1260 O O . LEU A 1 167 ? -7.767 6.803 -12.123 1.00 87.00 167 LEU A O 1
ATOM 1264 N N . VAL A 1 168 ? -5.548 6.817 -12.511 1.00 84.56 168 VAL A N 1
ATOM 1265 C CA . VAL A 1 168 ? -5.168 6.853 -11.087 1.00 84.56 168 VAL A CA 1
ATOM 1266 C C . VAL A 1 168 ? -5.656 8.144 -10.426 1.00 84.56 168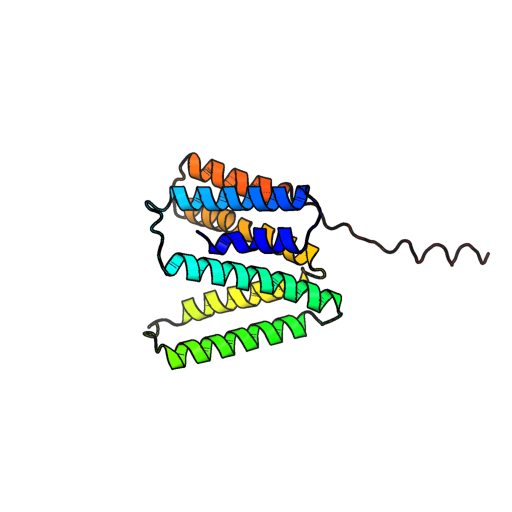 VAL A C 1
ATOM 1268 O O . VAL A 1 168 ? -6.296 8.085 -9.373 1.00 84.56 168 VAL A O 1
ATOM 1271 N N . ILE A 1 169 ? -5.415 9.298 -11.055 1.00 86.06 169 ILE A N 1
ATOM 1272 C CA . ILE A 1 169 ? -5.839 10.613 -10.545 1.00 86.06 169 ILE A CA 1
ATOM 1273 C C . ILE A 1 169 ? -7.365 10.684 -10.424 1.00 86.06 169 ILE A C 1
ATOM 1275 O O . ILE A 1 169 ? -7.880 11.099 -9.386 1.00 86.06 169 ILE A O 1
ATOM 1279 N N . LEU A 1 170 ? -8.096 10.245 -11.451 1.00 86.19 170 LEU A N 1
ATOM 1280 C CA . LEU A 1 170 ? -9.561 10.232 -11.449 1.00 86.19 170 LEU A CA 1
ATOM 1281 C C . LEU A 1 170 ? -10.119 9.274 -10.397 1.00 86.19 170 LEU A C 1
ATOM 1283 O O . LEU A 1 170 ? -11.024 9.644 -9.649 1.00 86.19 170 LEU A O 1
ATOM 1287 N N . GLY A 1 171 ? -9.564 8.064 -10.305 1.00 81.62 171 GLY A N 1
ATOM 1288 C CA . GLY A 1 171 ? -9.944 7.086 -9.292 1.00 81.62 171 GLY A CA 1
ATOM 1289 C C . GLY A 1 171 ? -9.792 7.661 -7.889 1.00 81.62 171 GLY A C 1
ATOM 1290 O O . GLY A 1 171 ? -10.741 7.639 -7.109 1.00 81.62 171 GLY A O 1
ATOM 1291 N N . VAL A 1 172 ? -8.650 8.277 -7.589 1.00 82.44 172 VAL A N 1
ATOM 1292 C CA . VAL A 1 172 ? -8.411 8.935 -6.299 1.00 82.44 172 VAL A CA 1
ATOM 1293 C C . VAL A 1 172 ? -9.334 10.142 -6.081 1.00 82.44 172 VAL A C 1
ATOM 1295 O O . VAL A 1 172 ? -9.943 10.254 -5.018 1.00 82.44 172 VAL A O 1
ATOM 1298 N N . GLY A 1 173 ? -9.498 11.017 -7.076 1.00 80.69 173 GLY A N 1
ATOM 1299 C CA . GLY A 1 173 ? -10.321 12.228 -6.976 1.00 80.69 173 GLY A CA 1
ATOM 1300 C C . GLY A 1 173 ? -11.819 11.956 -6.797 1.00 80.69 173 GLY A C 1
ATOM 1301 O O . GLY A 1 173 ? -12.534 12.758 -6.195 1.00 80.69 173 GLY A O 1
ATOM 1302 N N . LEU A 1 174 ? -12.305 10.805 -7.269 1.00 81.06 174 LEU A N 1
ATOM 1303 C CA . LEU A 1 174 ? -13.689 10.368 -7.072 1.00 81.06 174 LEU A CA 1
ATOM 1304 C C . LEU A 1 174 ? -13.940 9.719 -5.707 1.00 81.06 174 LEU A C 1
ATOM 1306 O O . LEU A 1 174 ? -15.113 9.502 -5.367 1.00 81.06 174 LEU A O 1
ATOM 1310 N N . SER A 1 175 ? -12.883 9.437 -4.936 1.00 73.38 175 SER A N 1
ATOM 1311 C CA . SER A 1 175 ? -12.991 8.838 -3.608 1.00 73.38 175 SER A CA 1
ATOM 1312 C C . SER A 1 175 ? -13.810 9.749 -2.682 1.00 73.38 175 SER A C 1
ATOM 1314 O O . SER A 1 175 ? -13.501 10.937 -2.541 1.00 73.38 175 SER A O 1
ATOM 1316 N N . PRO A 1 176 ? -14.904 9.250 -2.080 1.00 65.56 176 PRO A N 1
ATOM 1317 C CA . PRO A 1 176 ? -15.777 10.078 -1.259 1.00 65.56 176 PRO A CA 1
ATOM 1318 C C . PRO A 1 176 ? -15.031 10.595 -0.024 1.00 65.56 176 PRO A C 1
ATOM 1320 O O . PRO A 1 176 ? -14.381 9.817 0.674 1.00 65.56 176 PRO A O 1
ATOM 1323 N N . LYS A 1 177 ? -15.163 11.898 0.269 1.00 65.38 177 LYS A N 1
ATOM 1324 C CA . LYS A 1 177 ? -14.595 12.521 1.475 1.00 65.38 177 LYS A CA 1
ATOM 1325 C C . LYS A 1 177 ? -15.148 11.851 2.735 1.00 65.38 177 LYS A C 1
ATOM 1327 O O . LYS A 1 177 ? -16.294 11.393 2.748 1.00 65.38 177 LYS A O 1
ATOM 1332 N N . ALA A 1 178 ? -14.329 11.799 3.786 1.00 55.06 178 ALA A N 1
ATOM 1333 C CA . ALA A 1 178 ? -14.768 11.333 5.091 1.00 55.06 178 ALA A CA 1
ATOM 1334 C C . ALA A 1 178 ? -16.006 12.118 5.519 1.00 55.06 178 ALA A C 1
ATOM 1336 O O . ALA A 1 178 ? -16.004 13.347 5.543 1.00 55.06 178 ALA A O 1
ATOM 1337 N N . THR A 1 179 ? -17.092 11.395 5.782 1.00 50.38 179 THR A N 1
ATOM 1338 C CA . THR A 1 179 ? -18.276 11.974 6.395 1.00 50.38 179 THR A CA 1
ATOM 1339 C C . THR A 1 179 ? -17.882 12.205 7.840 1.00 50.38 179 THR A C 1
ATOM 1341 O O . THR A 1 179 ? -17.892 11.274 8.642 1.00 50.38 179 THR A O 1
ATOM 1344 N N . THR A 1 180 ? -17.452 13.421 8.161 1.00 41.12 180 THR A N 1
ATOM 1345 C CA . THR A 1 180 ? -17.329 13.865 9.542 1.00 41.12 180 THR A CA 1
ATOM 1346 C C . THR A 1 180 ? -18.709 13.712 10.166 1.00 41.12 180 THR A C 1
ATOM 1348 O O . THR A 1 180 ? -19.595 14.540 9.967 1.00 41.12 180 THR A O 1
ATOM 1351 N N . LYS A 1 181 ? -18.929 12.621 10.905 1.00 40.88 181 LYS A N 1
ATOM 1352 C CA . LYS A 1 181 ? -19.995 12.577 11.903 1.00 40.88 181 LYS A CA 1
ATOM 1353 C C . LYS A 1 181 ? -19.554 13.493 13.039 1.00 40.88 181 LYS A C 1
ATOM 1355 O O . LYS A 1 181 ? -19.106 13.039 14.085 1.00 40.88 181 LYS A O 1
ATOM 1360 N N . THR A 1 182 ? -19.616 14.799 12.799 1.00 33.47 182 THR A N 1
ATOM 1361 C CA . THR A 1 182 ? -19.512 15.784 13.863 1.00 33.47 182 THR A CA 1
ATOM 1362 C C . THR A 1 182 ? -20.749 15.605 14.733 1.00 33.47 182 THR A C 1
ATOM 1364 O O . THR A 1 182 ? -21.877 15.609 14.249 1.00 33.47 182 THR A O 1
ATOM 1367 N N . SER A 1 183 ? -20.499 15.368 16.011 1.00 35.41 183 SER A N 1
ATOM 1368 C CA . SER A 1 183 ? -21.470 15.226 17.086 1.00 35.41 183 SER A CA 1
ATOM 1369 C C . SER A 1 183 ? -22.536 16.336 17.079 1.00 35.41 183 SER A C 1
ATOM 1371 O O . SER A 1 183 ? -22.320 17.409 17.630 1.00 35.41 183 SER A O 1
ATOM 1373 N N . GLU A 1 184 ? -23.716 16.070 16.513 1.00 35.44 184 GLU A N 1
ATOM 1374 C CA . GLU A 1 184 ? -24.938 16.870 16.735 1.00 35.44 184 GLU A CA 1
ATOM 1375 C C . GLU A 1 184 ? -25.760 16.368 17.941 1.00 35.44 184 GLU A C 1
ATOM 1377 O O . GLU A 1 184 ? -26.896 16.789 18.158 1.00 35.44 184 GLU A O 1
ATOM 1382 N N . ALA A 1 185 ? -25.203 15.480 18.773 1.00 40.53 185 ALA A N 1
ATOM 1383 C CA . ALA A 1 185 ? -25.903 14.956 19.948 1.00 40.53 185 ALA A CA 1
ATOM 1384 C C . ALA A 1 185 ? -25.743 15.828 21.211 1.00 40.53 185 ALA A C 1
ATOM 1386 O O . ALA A 1 185 ? -26.506 15.664 22.158 1.00 40.53 185 ALA A O 1
ATOM 1387 N N . THR A 1 186 ? -24.803 16.781 21.245 1.00 39.91 186 THR A N 1
ATOM 1388 C CA . THR A 1 186 ? -24.479 17.524 22.483 1.00 39.91 186 THR A CA 1
ATOM 1389 C C . THR A 1 186 ? -25.174 18.890 22.606 1.00 39.91 186 THR A C 1
ATOM 1391 O O . THR A 1 186 ? -25.109 19.514 23.661 1.00 39.91 186 THR A O 1
ATOM 1394 N N . THR A 1 187 ? -25.889 19.372 21.582 1.00 39.28 187 THR A N 1
ATOM 1395 C CA . THR A 1 187 ? -26.506 20.723 21.601 1.00 39.28 187 THR A CA 1
ATOM 1396 C C . THR A 1 187 ? -28.009 20.724 21.908 1.00 39.28 187 THR A C 1
ATOM 1398 O O . THR A 1 187 ? -28.598 21.791 22.072 1.00 39.28 187 THR A O 1
ATOM 1401 N N . LYS A 1 188 ? -28.666 19.560 22.030 1.00 40.72 188 LYS A N 1
ATOM 1402 C CA . LYS A 1 188 ? -30.105 19.508 22.365 1.00 40.72 188 LYS A CA 1
ATOM 1403 C C . LYS A 1 188 ? -30.413 19.461 23.863 1.00 40.72 188 LYS A C 1
ATOM 1405 O O . LYS A 1 188 ? -31.520 19.827 24.242 1.00 40.72 188 LYS A O 1
ATOM 1410 N N . THR A 1 189 ? -29.456 19.117 24.722 1.00 44.72 189 THR A N 1
ATOM 1411 C CA . THR A 1 189 ? -29.715 19.004 26.171 1.00 44.72 189 THR A CA 1
ATOM 1412 C C . THR A 1 189 ? -29.557 20.327 26.928 1.00 44.72 189 THR A C 1
ATOM 1414 O O . THR A 1 189 ? -30.102 20.470 28.014 1.00 44.72 189 THR A O 1
ATOM 1417 N N . SER A 1 190 ? -28.885 21.338 26.359 1.00 43.69 190 SER A N 1
ATOM 1418 C CA . SER A 1 190 ? -28.726 22.655 27.007 1.00 43.69 190 SER A CA 1
ATOM 1419 C C . SER A 1 190 ? -29.838 23.662 26.685 1.00 43.69 190 SER A C 1
ATOM 1421 O O . SER A 1 190 ? -29.857 24.747 27.259 1.00 43.69 190 SER A O 1
ATOM 1423 N N . ARG A 1 191 ? -30.780 23.323 25.792 1.00 45.69 191 ARG A N 1
ATOM 1424 C CA . ARG A 1 191 ? -31.902 24.204 25.407 1.00 45.69 191 ARG A CA 1
ATOM 1425 C C . ARG A 1 191 ? -33.226 23.917 26.117 1.00 45.69 191 ARG A C 1
ATOM 1427 O O . ARG A 1 191 ? -34.176 24.650 25.889 1.00 45.69 191 ARG A O 1
ATOM 1434 N N . ILE A 1 192 ? -33.290 22.887 26.961 1.00 52.00 192 ILE A N 1
ATOM 1435 C CA . ILE A 1 192 ? -34.493 22.549 27.751 1.00 52.00 192 ILE A CA 1
ATOM 1436 C C . ILE A 1 192 ? -34.382 23.082 29.196 1.00 52.00 192 ILE A C 1
ATOM 1438 O O . ILE A 1 192 ? -35.326 22.999 29.970 1.00 52.00 192 ILE A O 1
ATOM 1442 N N . VAL A 1 193 ? -33.253 23.704 29.556 1.00 48.25 193 VAL A N 1
ATOM 1443 C CA . VAL A 1 193 ? -33.053 24.349 30.862 1.00 48.25 193 VAL A CA 1
ATOM 1444 C C . VAL A 1 193 ? -32.710 25.825 30.660 1.00 48.25 193 VAL A C 1
ATOM 1446 O O . VAL A 1 193 ? -31.573 2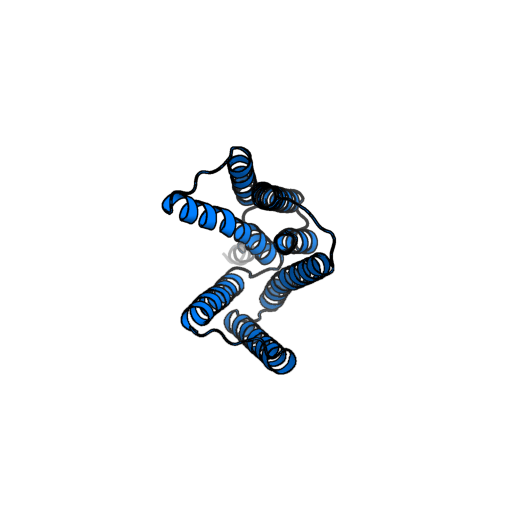6.236 30.882 1.00 48.25 193 VAL A O 1
ATOM 1449 N N . ARG A 1 194 ? -33.674 26.613 30.179 1.00 42.97 194 ARG A N 1
ATOM 1450 C CA . ARG A 1 194 ? -33.786 28.057 30.438 1.00 42.97 194 ARG A CA 1
ATOM 1451 C C . ARG A 1 194 ? -35.243 28.474 30.375 1.00 42.97 194 ARG A C 1
ATOM 1453 O O . ARG A 1 194 ? -35.920 28.023 29.428 1.00 42.97 194 ARG A O 1
#

pLDDT: mean 76.28, std 13.24, range [33.47, 94.12]

Foldseek 3Di:
DQLLCLLLVLCVVFPPDPLLNVLSVLLVQLVVLLVCVVDPDDDDDPVVVVSNVNSPVSSVLLLVLQVCLLVVHDLVRSLVVVLVVVVVVVVVCCVPVVDDDDPDCVVVVVVSVVVSVLSSVLSVQRNHSNSSSLVSLVVSCVLVVVVVVVVVVVDDDDPSNVVSVVSSVSSNVSNDDDPPPPDPPPPPVVVVPD

Solvent-accessible surface area (backbone atoms only — not comparable to full-atom values): 10460 Å² total; per-residue (Å²): 124,51,48,66,47,14,28,40,56,21,22,61,72,49,37,86,52,64,59,44,40,49,13,27,48,34,26,37,52,8,53,48,41,39,50,52,75,73,47,91,79,87,78,92,46,74,67,54,57,53,30,40,53,50,8,50,55,56,15,49,49,36,40,49,47,3,51,43,30,63,71,68,49,51,42,69,57,55,38,50,53,52,54,50,51,52,50,51,54,49,52,52,49,48,69,74,65,59,65,89,77,70,94,65,59,66,64,57,52,51,55,51,49,54,53,52,52,49,47,44,53,47,43,68,65,13,56,31,32,49,45,15,17,50,52,42,40,52,54,59,50,52,60,53,55,50,49,53,54,41,42,76,73,68,53,83,78,54,73,63,40,52,52,11,50,49,30,30,53,50,10,49,70,54,41,72,74,83,80,78,82,69,80,78,76,74,70,67,74,68,69,77,73,122

Secondary structure (DSSP, 8-state):
-GGGGHHHHHHHHH---HHHHHHHHHHHHHHHHHHHTT------SHHHHHHHHHHHHHHHHHHHHHHHHHTT--HHHHHHHHHHHHHHHHHHHHHHH-PPPPS--HHHHHHHHHHHHHHHHHHHH-SSHHHHHHHHHHGGGHHHHHHHHHHHTT----HHHHHHHHHHHHHHHTSPPP------SSSSSSSS--

Sequence (194 aa):
MILNTAPIFATFYAVTQIRARFSALLAFAGVALFLLANNGGVDFSLWQLLALSAAVAYASSFILVGVLSSKGESPGTINSIYNFGAAVVTAIILIVYQPPLPLHWWPVFAIGAIAALRIQVITIAATTPEESARVSVLTNLAFLWLAIVEIVQGRSYSVVEWVALGLVILGVGLSPKATTKTSEATTKTSRIVR